Protein AF-A0A4Y2C2Y5-F1 (afdb_monomer_lite)

InterPro domains:
  IPR000358 Ribonucleotide reductase small subunit family [PTHR23409] (1-203)

Sequence (226 aa):
FHISGSGDEYLDLSQIQLYVQAKILKADGSPISKEIKTGDIASPETKIGPVNLFLHSLFSQVDVSLNDRLVSNSSNTYPYRSFIETLLNHGFDSKTSQLTSEMFYKDSDNGLEKRSKFFESSATVDMIGGLYSDLFHQERLLLNLVDLKIKLIRSKPEFCFQGEEGHKVVLEKISLFVRKVRVSPGVILGNVKALEKKLRSIQLTEYFAKYIPFPKEACQWYKTIF

Organism: Araneus ventricosus (NCBI:txid182803)

pLDDT: mean 84.45, std 15.16, range [32.75, 98.06]

Structure (mmCIF, N/CA/C/O backbone):
data_AF-A0A4Y2C2Y5-F1
#
_entry.id   AF-A0A4Y2C2Y5-F1
#
loop_
_atom_site.group_PDB
_atom_site.id
_atom_site.type_symbol
_atom_site.label_atom_id
_atom_site.label_alt_id
_atom_site.label_comp_id
_atom_site.label_asym_id
_atom_site.label_entity_id
_atom_site.label_seq_id
_atom_site.pdbx_PDB_ins_code
_atom_site.Cartn_x
_atom_site.Cartn_y
_atom_site.Cartn_z
_atom_site.occupancy
_atom_site.B_iso_or_equiv
_atom_site.auth_seq_id
_atom_site.auth_comp_id
_atom_site.auth_asym_id
_atom_site.auth_atom_id
_atom_site.pdbx_PDB_model_num
ATOM 1 N N . PHE A 1 1 ? -6.719 -9.871 1.964 1.00 95.19 1 PHE A N 1
ATOM 2 C CA . PHE A 1 1 ? -6.339 -10.010 3.382 1.00 95.19 1 PHE A CA 1
ATOM 3 C C . PHE A 1 1 ? -7.583 -10.070 4.254 1.00 95.19 1 PHE A C 1
ATOM 5 O O . PHE A 1 1 ? -8.523 -9.328 3.992 1.00 95.19 1 PHE A O 1
ATOM 12 N N . HIS A 1 2 ? -7.591 -10.955 5.251 1.00 94.38 2 HIS A N 1
ATOM 13 C CA . HIS A 1 2 ? -8.641 -11.064 6.265 1.00 94.38 2 HIS A CA 1
ATOM 14 C C . HIS A 1 2 ? -7.981 -10.997 7.642 1.00 94.38 2 HIS A C 1
ATOM 16 O O . HIS A 1 2 ? -7.096 -11.801 7.931 1.00 94.38 2 HIS A O 1
ATOM 22 N N . ILE A 1 3 ? -8.366 -10.013 8.447 1.00 93.62 3 ILE A N 1
ATOM 23 C CA . ILE A 1 3 ? -7.842 -9.779 9.786 1.00 93.62 3 ILE A CA 1
ATOM 24 C C . ILE A 1 3 ? -9.001 -9.991 10.747 1.00 93.62 3 ILE A C 1
ATOM 26 O O . ILE A 1 3 ? -9.901 -9.157 10.824 1.00 93.62 3 ILE A O 1
ATOM 30 N N . SER A 1 4 ? -8.958 -11.103 11.473 1.00 90.50 4 SER A N 1
ATOM 31 C CA . SER A 1 4 ? -9.966 -11.413 12.480 1.00 90.50 4 SER A CA 1
ATOM 32 C C . SER A 1 4 ? -9.867 -10.459 13.669 1.00 90.50 4 SER A C 1
ATOM 34 O O . SER A 1 4 ? -8.774 -10.225 14.204 1.00 90.50 4 SER A O 1
ATOM 36 N N . GLY A 1 5 ? -11.015 -9.944 14.097 1.00 84.19 5 GLY A N 1
ATOM 37 C CA . GLY A 1 5 ? -11.177 -9.170 15.313 1.00 84.19 5 GLY A CA 1
ATOM 38 C C . GLY A 1 5 ? -10.947 -10.061 16.529 1.00 84.19 5 GLY A C 1
ATOM 39 O O . GLY A 1 5 ? -11.756 -10.929 16.842 1.00 84.19 5 GLY A O 1
ATOM 40 N N . SER A 1 6 ? -9.833 -9.846 17.227 1.00 80.50 6 SER A N 1
ATOM 41 C CA . SER A 1 6 ? -9.580 -10.484 18.525 1.00 80.50 6 SER A CA 1
ATOM 42 C C . SER A 1 6 ? -10.456 -9.847 19.607 1.00 80.50 6 SER A C 1
ATOM 44 O O . SER A 1 6 ? -10.886 -8.706 19.448 1.00 80.50 6 SER A O 1
ATOM 46 N N . GLY A 1 7 ? -10.707 -10.561 20.709 1.00 75.81 7 GLY A N 1
ATOM 47 C CA . GLY A 1 7 ? -11.458 -10.048 21.860 1.00 75.81 7 GLY A CA 1
ATOM 48 C C . GLY A 1 7 ? -10.692 -9.010 22.688 1.00 75.81 7 GLY A C 1
ATOM 49 O O . GLY A 1 7 ? -11.306 -8.077 23.200 1.00 75.81 7 GLY A O 1
ATOM 50 N N . ASP A 1 8 ? -9.362 -9.116 22.750 1.00 83.12 8 ASP A N 1
ATOM 51 C CA . ASP A 1 8 ? -8.533 -8.338 23.691 1.00 83.12 8 ASP A CA 1
ATOM 52 C C . ASP A 1 8 ? -7.724 -7.212 23.025 1.00 83.12 8 ASP A C 1
ATOM 54 O O . ASP A 1 8 ? -7.060 -6.416 23.693 1.00 83.12 8 ASP A O 1
ATOM 58 N N . GLU A 1 9 ? -7.745 -7.149 21.694 1.00 89.62 9 GLU A N 1
ATOM 59 C CA . GLU A 1 9 ? -6.892 -6.261 20.905 1.00 89.62 9 GLU A CA 1
ATOM 60 C C . GLU A 1 9 ? -7.729 -5.406 19.963 1.00 89.62 9 GLU A C 1
ATOM 62 O O . GLU A 1 9 ? -8.641 -5.888 19.292 1.00 89.62 9 GLU A O 1
ATOM 67 N N . TYR A 1 10 ? -7.399 -4.121 19.912 1.00 91.31 10 TYR A N 1
ATOM 68 C CA . TYR A 1 10 ? -7.995 -3.165 18.990 1.00 91.31 10 TYR A CA 1
ATOM 69 C C . TYR A 1 10 ? -7.083 -3.004 17.775 1.00 91.31 10 TYR A C 1
ATOM 71 O O . TYR A 1 10 ? -5.875 -3.242 17.859 1.00 91.31 10 TYR A O 1
ATOM 79 N N . LEU A 1 11 ? -7.645 -2.587 16.643 1.00 91.94 11 LEU A N 1
ATOM 80 C CA . LEU A 1 11 ? -6.878 -2.378 15.415 1.00 91.94 11 LEU A CA 1
ATOM 81 C C . LEU A 1 11 ? -6.548 -0.903 15.225 1.00 91.94 11 LEU A C 1
ATOM 83 O O . LEU A 1 11 ? -7.448 -0.064 15.240 1.00 91.94 11 LEU A O 1
ATOM 87 N N . ASP A 1 12 ? -5.280 -0.588 14.987 1.00 91.56 12 ASP A N 1
ATOM 88 C CA . ASP A 1 12 ? -4.886 0.739 14.522 1.00 91.56 12 ASP A CA 1
ATOM 89 C C . ASP A 1 12 ? -4.887 0.757 12.989 1.00 91.56 12 ASP A C 1
ATOM 91 O O . ASP A 1 12 ? -4.003 0.198 12.336 1.00 91.56 12 ASP A O 1
ATOM 95 N N . LEU A 1 13 ? -5.928 1.371 12.427 1.00 89.88 13 LEU A N 1
ATOM 96 C CA . LEU A 1 13 ? -6.147 1.465 10.984 1.00 89.88 13 LEU A CA 1
ATOM 97 C C . LEU A 1 13 ? -5.204 2.468 10.308 1.00 89.88 13 LEU A C 1
ATOM 99 O O . LEU A 1 13 ? -4.882 2.287 9.136 1.00 89.88 13 LEU A O 1
ATOM 103 N N . SER A 1 14 ? -4.731 3.474 11.049 1.00 87.12 14 SER A N 1
ATOM 104 C CA . SER A 1 14 ? -3.875 4.551 10.532 1.00 87.12 14 SER A CA 1
ATOM 105 C C . SER A 1 14 ? -2.443 4.104 10.227 1.00 87.12 14 SER A C 1
ATOM 107 O O . SER A 1 14 ? -1.668 4.824 9.604 1.00 87.12 14 SER A O 1
ATOM 109 N N . GLN A 1 15 ? -2.074 2.908 10.689 1.00 87.81 15 GLN A N 1
ATOM 110 C CA . GLN A 1 15 ? -0.726 2.349 10.591 1.00 87.81 15 GLN A CA 1
ATOM 111 C C . GLN A 1 15 ? -0.708 1.028 9.816 1.00 87.81 15 GLN A C 1
ATOM 113 O O . GLN A 1 15 ? 0.225 0.235 9.950 1.00 87.81 15 GLN A O 1
ATOM 118 N N . ILE A 1 16 ? -1.747 0.770 9.019 1.00 93.00 16 ILE A N 1
ATOM 119 C CA . ILE A 1 16 ? -1.774 -0.368 8.103 1.00 93.00 16 ILE A CA 1
ATOM 120 C C . ILE A 1 16 ? -0.884 -0.052 6.902 1.00 93.00 16 ILE A C 1
ATOM 122 O O . ILE A 1 16 ? -1.114 0.923 6.189 1.00 93.00 16 ILE A O 1
ATOM 126 N N . GLN A 1 17 ? 0.107 -0.908 6.661 1.00 94.94 17 GLN A N 1
ATOM 127 C CA . GLN A 1 17 ? 1.032 -0.772 5.538 1.00 94.94 17 GLN A CA 1
ATOM 128 C C . GLN A 1 17 ? 0.961 -1.996 4.630 1.00 94.94 17 GLN A C 1
ATOM 130 O O . GLN A 1 17 ? 1.011 -3.141 5.085 1.00 94.94 17 GLN A O 1
ATOM 135 N N . LEU A 1 18 ? 0.855 -1.754 3.329 1.00 96.88 18 LEU A N 1
ATOM 136 C CA . LEU A 1 18 ? 0.971 -2.766 2.295 1.00 96.88 18 LEU A CA 1
ATOM 137 C C . LEU A 1 18 ? 2.427 -2.851 1.849 1.00 96.88 18 LEU A C 1
ATOM 139 O O . LEU A 1 18 ? 3.014 -1.850 1.455 1.00 96.88 18 LEU A O 1
ATOM 143 N N . TYR A 1 19 ? 2.976 -4.058 1.860 1.00 97.88 19 TYR A N 1
ATOM 144 C CA . TYR A 1 19 ? 4.288 -4.370 1.317 1.00 97.88 19 TYR A CA 1
ATOM 145 C C . TYR A 1 19 ? 4.153 -5.257 0.085 1.00 97.88 19 TYR A C 1
ATOM 147 O O . TYR A 1 19 ? 3.412 -6.246 0.097 1.00 97.88 19 TYR A O 1
ATOM 155 N N . VAL A 1 20 ? 4.883 -4.912 -0.972 1.00 98.06 20 VAL A N 1
ATOM 156 C CA . VAL A 1 20 ? 4.859 -5.610 -2.256 1.00 98.06 20 VAL A CA 1
ATOM 157 C C . VAL A 1 20 ? 6.276 -5.778 -2.786 1.00 98.06 20 VAL A C 1
ATOM 159 O O . VAL A 1 20 ? 7.014 -4.806 -2.907 1.00 98.06 20 VAL A O 1
ATOM 162 N N . GLN A 1 21 ? 6.615 -7.004 -3.174 1.00 97.62 21 GLN A N 1
ATOM 163 C CA . GLN A 1 21 ? 7.752 -7.304 -4.039 1.00 97.62 21 GLN A CA 1
ATOM 164 C C . GLN A 1 21 ? 7.262 -7.506 -5.462 1.00 97.62 21 GLN A C 1
ATOM 166 O O . GLN A 1 21 ? 6.417 -8.372 -5.715 1.00 97.62 21 GLN A O 1
ATOM 171 N N . ALA A 1 22 ? 7.802 -6.722 -6.389 1.00 95.75 22 ALA A N 1
ATOM 172 C CA . ALA A 1 22 ? 7.438 -6.796 -7.795 1.00 95.75 22 ALA A CA 1
ATOM 173 C C . ALA A 1 22 ? 8.667 -6.882 -8.700 1.00 95.75 22 ALA A C 1
ATOM 175 O O . ALA A 1 22 ? 9.724 -6.333 -8.396 1.00 95.75 22 ALA A O 1
ATOM 176 N N . LYS A 1 23 ? 8.484 -7.530 -9.849 1.00 93.94 23 LYS A N 1
ATOM 177 C CA . LYS A 1 23 ? 9.390 -7.514 -10.998 1.00 93.94 23 LYS A CA 1
ATOM 178 C C . LYS A 1 23 ? 8.645 -7.046 -12.233 1.00 93.94 23 LYS A C 1
ATOM 180 O O . LYS A 1 23 ? 7.446 -7.295 -12.374 1.00 93.94 23 LYS A O 1
ATOM 185 N N . ILE A 1 24 ? 9.373 -6.439 -13.160 1.00 91.75 24 ILE A N 1
ATOM 186 C CA . ILE A 1 24 ? 8.868 -6.144 -14.499 1.00 91.75 24 ILE A CA 1
ATOM 187 C C . ILE A 1 24 ? 9.550 -7.097 -15.476 1.00 91.75 24 ILE A C 1
ATOM 189 O O . ILE A 1 24 ? 10.774 -7.209 -15.484 1.00 91.75 24 ILE A O 1
ATOM 193 N N . LEU A 1 25 ? 8.753 -7.792 -16.282 1.00 90.94 25 LEU A N 1
ATOM 194 C CA . LEU A 1 25 ? 9.208 -8.664 -17.363 1.00 90.94 25 LEU A CA 1
ATOM 195 C C . LEU A 1 25 ? 8.609 -8.187 -18.685 1.00 90.94 25 LEU A C 1
ATOM 197 O O . LEU A 1 25 ? 7.583 -7.500 -18.700 1.00 90.94 25 LEU A O 1
ATOM 201 N N . LYS A 1 26 ? 9.198 -8.616 -19.797 1.00 88.31 26 LYS A N 1
ATOM 202 C CA . LYS A 1 26 ? 8.543 -8.526 -21.104 1.00 88.31 26 LYS A CA 1
ATOM 203 C C . LYS A 1 26 ? 7.317 -9.451 -21.150 1.00 88.31 26 LYS A C 1
ATOM 205 O O . LYS A 1 26 ? 7.141 -10.334 -20.301 1.00 88.31 26 LYS A O 1
ATOM 210 N N . ALA A 1 27 ? 6.428 -9.246 -22.118 1.00 86.56 27 ALA A N 1
ATOM 211 C CA . ALA A 1 27 ? 5.190 -10.014 -22.264 1.00 86.56 27 ALA A CA 1
ATOM 212 C C . ALA A 1 27 ? 5.461 -11.521 -22.406 1.00 86.56 27 ALA A C 1
ATOM 214 O O . ALA A 1 27 ? 4.784 -12.333 -21.765 1.00 86.56 27 ALA A O 1
ATOM 215 N N . ASP A 1 28 ? 6.516 -11.879 -23.141 1.00 85.19 28 ASP A N 1
ATOM 216 C CA . ASP A 1 28 ? 7.028 -13.246 -23.314 1.00 85.19 28 ASP A CA 1
ATOM 217 C C . ASP A 1 28 ? 7.588 -13.868 -22.015 1.00 85.19 28 ASP A C 1
ATOM 219 O O . ASP A 1 28 ? 7.739 -15.082 -21.918 1.00 85.19 28 ASP A O 1
ATOM 223 N N . GLY A 1 29 ? 7.810 -13.063 -20.971 1.00 83.75 29 GLY A N 1
ATOM 224 C CA . GLY A 1 29 ? 8.400 -13.483 -19.702 1.00 83.75 29 GLY A CA 1
ATOM 225 C C . GLY A 1 29 ? 9.921 -13.379 -19.652 1.00 83.75 29 GLY A C 1
ATOM 226 O O . GLY A 1 29 ? 10.495 -13.715 -18.616 1.00 83.75 29 GLY A O 1
ATOM 227 N N . SER A 1 30 ? 10.577 -12.894 -20.709 1.00 85.75 30 SER A N 1
ATOM 228 C CA . SER A 1 30 ? 12.009 -12.635 -20.669 1.00 85.75 30 SER A CA 1
ATOM 229 C C . SER A 1 30 ? 12.321 -11.436 -19.760 1.00 85.75 30 SER A C 1
ATOM 231 O O . SER A 1 30 ? 11.485 -10.536 -19.587 1.00 85.75 30 SER A O 1
ATOM 233 N N . PRO A 1 31 ? 13.542 -11.365 -19.205 1.00 85.06 31 PRO A N 1
ATOM 234 C CA . PRO A 1 31 ? 13.998 -10.178 -18.500 1.00 85.06 31 PRO A CA 1
ATOM 235 C C . PRO A 1 31 ? 14.039 -8.951 -19.418 1.00 85.06 31 PRO A C 1
ATOM 237 O O . PRO A 1 31 ? 14.232 -9.065 -20.634 1.00 85.06 31 PRO A O 1
ATOM 240 N N . ILE A 1 32 ? 13.912 -7.770 -18.821 1.00 80.62 32 ILE A N 1
ATOM 241 C CA . ILE A 1 32 ? 14.249 -6.503 -19.463 1.00 80.62 32 ILE A CA 1
ATOM 242 C C . ILE A 1 32 ? 15.774 -6.452 -19.556 1.00 80.62 32 ILE A C 1
ATOM 244 O O . ILE A 1 32 ? 16.475 -6.525 -18.546 1.00 80.62 32 ILE A O 1
ATOM 248 N N . SER A 1 33 ? 16.305 -6.372 -20.773 1.00 66.69 33 SER A N 1
ATOM 249 C CA . SER A 1 33 ? 17.733 -6.165 -21.000 1.00 66.69 33 SER A CA 1
ATOM 250 C C . SER A 1 33 ? 18.144 -4.804 -20.442 1.00 66.69 33 SER A C 1
ATOM 252 O O . SER A 1 33 ? 17.427 -3.825 -20.623 1.00 66.69 33 SER A O 1
ATOM 254 N N . LYS A 1 34 ? 19.311 -4.723 -19.789 1.00 60.94 34 LYS A N 1
ATOM 255 C CA . LYS A 1 34 ? 19.992 -3.431 -19.648 1.00 60.94 34 LYS A CA 1
ATOM 256 C C . LYS A 1 34 ? 20.212 -2.922 -21.060 1.00 60.94 34 LYS A C 1
ATOM 258 O O . LYS A 1 34 ? 20.812 -3.640 -21.857 1.00 60.94 34 LYS A O 1
ATOM 263 N N . GLU A 1 35 ? 19.724 -1.735 -21.368 1.00 49.94 35 GLU A N 1
ATOM 264 C CA . GLU A 1 35 ? 20.205 -0.992 -22.524 1.00 49.94 35 GLU A CA 1
ATOM 265 C C . GLU A 1 35 ? 21.712 -0.793 -22.312 1.00 49.94 35 GLU A C 1
ATOM 267 O O . GLU A 1 35 ? 22.168 0.037 -21.521 1.00 49.94 35 GLU A O 1
ATOM 272 N N . ILE A 1 36 ? 22.506 -1.680 -22.915 1.00 36.66 36 ILE A N 1
ATOM 273 C CA . ILE A 1 36 ? 23.954 -1.554 -22.970 1.00 36.66 36 ILE A CA 1
ATOM 274 C C . ILE A 1 36 ? 24.201 -0.341 -23.859 1.00 36.66 36 ILE A C 1
ATOM 276 O O . ILE A 1 36 ? 24.106 -0.427 -25.079 1.00 36.66 36 ILE A O 1
ATOM 280 N N . LYS A 1 37 ? 24.555 0.796 -23.254 1.00 41.00 37 LYS A N 1
ATOM 281 C CA . LYS A 1 37 ? 25.223 1.864 -23.994 1.00 41.00 37 LYS A CA 1
ATOM 282 C C . LYS A 1 37 ? 26.555 1.329 -24.507 1.00 41.00 37 LYS A C 1
ATOM 284 O O . LYS A 1 37 ? 27.535 1.285 -23.764 1.00 41.00 37 LYS A O 1
ATOM 289 N N . THR A 1 38 ? 26.609 0.945 -25.776 1.00 33.06 38 THR A N 1
ATOM 290 C CA . THR A 1 38 ? 27.839 1.022 -26.571 1.00 33.06 38 THR A CA 1
ATOM 291 C C . THR A 1 38 ? 27.485 1.082 -28.056 1.00 33.06 38 THR A C 1
ATOM 293 O O . THR A 1 38 ? 27.112 0.075 -28.647 1.00 33.06 38 THR A O 1
ATOM 296 N N . GLY A 1 39 ? 27.609 2.269 -28.657 1.00 32.75 39 GLY A N 1
ATOM 297 C CA . GLY A 1 39 ? 27.516 2.467 -30.106 1.00 32.75 39 GLY A CA 1
ATOM 298 C C . GLY A 1 39 ? 26.821 3.771 -30.494 1.00 32.75 39 GLY A C 1
ATOM 299 O O . GLY A 1 39 ? 25.650 3.962 -30.189 1.00 32.75 39 GLY A O 1
ATOM 300 N N . ASP A 1 40 ? 27.549 4.649 -31.185 1.00 42.31 40 ASP A N 1
ATOM 301 C CA . ASP A 1 40 ? 27.187 6.015 -31.603 1.00 42.31 40 ASP A CA 1
ATOM 302 C C . ASP A 1 40 ? 26.067 6.126 -32.663 1.00 42.31 40 ASP A C 1
ATOM 304 O O . ASP A 1 40 ? 26.102 6.990 -33.537 1.00 42.31 40 ASP A O 1
ATOM 308 N N . ILE A 1 41 ? 25.039 5.280 -32.608 1.00 41.06 41 ILE A N 1
ATOM 309 C CA . ILE A 1 41 ? 23.855 5.410 -33.463 1.00 41.06 41 ILE A CA 1
ATOM 310 C C . ILE A 1 41 ? 22.634 5.167 -32.585 1.00 41.06 41 ILE A C 1
ATOM 312 O O . ILE A 1 41 ? 22.166 4.045 -32.427 1.00 41.06 41 ILE A O 1
ATOM 316 N N . ALA A 1 42 ? 22.163 6.249 -31.967 1.00 43.34 42 ALA A N 1
ATOM 317 C CA . ALA A 1 42 ? 20.976 6.270 -31.132 1.00 43.34 42 ALA A CA 1
ATOM 318 C C . ALA A 1 42 ? 19.742 5.822 -31.933 1.00 43.34 42 ALA A C 1
ATOM 320 O O . ALA A 1 42 ? 19.086 6.627 -32.597 1.00 43.34 42 ALA A O 1
ATOM 321 N N . SER A 1 43 ? 19.389 4.540 -31.836 1.00 38.06 43 SER A N 1
ATOM 322 C CA . SER A 1 43 ? 17.980 4.167 -31.855 1.00 38.06 43 SER A CA 1
ATOM 323 C C . SER A 1 43 ? 17.311 4.882 -30.678 1.00 38.06 43 SER A C 1
ATOM 325 O O . SER A 1 43 ? 17.883 4.886 -29.584 1.00 38.06 43 SER A O 1
ATOM 327 N N . PRO A 1 44 ? 16.144 5.523 -30.856 1.00 39.69 44 PRO A N 1
ATOM 328 C CA . PRO A 1 44 ? 15.386 6.050 -29.735 1.00 39.69 44 PRO A CA 1
ATOM 329 C C . PRO A 1 44 ? 14.855 4.845 -28.961 1.00 39.69 44 PRO A C 1
ATOM 331 O O . PRO A 1 44 ? 13.764 4.360 -29.240 1.00 39.69 44 PRO A O 1
ATOM 334 N N . GLU A 1 45 ? 15.661 4.290 -28.061 1.00 48.97 45 GLU A N 1
ATOM 335 C CA . GLU A 1 45 ? 15.198 3.209 -27.208 1.00 48.97 45 GLU A CA 1
ATOM 336 C C . GLU A 1 45 ? 14.055 3.764 -26.354 1.00 48.97 45 GLU A C 1
ATOM 338 O O . GLU A 1 45 ? 14.171 4.802 -25.685 1.00 48.97 45 GLU A O 1
ATOM 343 N N . THR A 1 46 ? 12.887 3.143 -26.498 1.00 51.81 46 THR A N 1
ATOM 344 C CA . THR A 1 46 ? 11.660 3.594 -25.863 1.00 51.81 46 THR A CA 1
ATOM 345 C C . THR A 1 46 ? 11.798 3.365 -24.365 1.00 51.81 46 THR A C 1
ATOM 347 O O . THR A 1 46 ? 11.529 2.278 -23.864 1.00 51.81 46 THR A O 1
ATOM 350 N N . LYS A 1 47 ? 12.235 4.398 -23.638 1.00 69.69 47 LYS A N 1
ATOM 351 C CA . LYS A 1 47 ? 12.425 4.369 -22.185 1.00 69.69 47 LYS A CA 1
ATOM 352 C C . LYS A 1 47 ? 11.141 3.931 -21.488 1.00 69.69 47 LYS A C 1
ATOM 354 O O . LYS A 1 47 ? 10.243 4.743 -21.256 1.00 69.69 47 LYS A O 1
ATOM 359 N N . ILE A 1 48 ? 11.067 2.651 -21.147 1.00 80.25 48 ILE A N 1
ATOM 360 C CA . ILE A 1 48 ? 9.961 2.102 -20.383 1.00 80.25 48 ILE A CA 1
ATOM 361 C C . ILE A 1 48 ? 10.245 2.219 -18.891 1.00 80.25 48 ILE A C 1
ATOM 363 O O . ILE A 1 48 ? 11.356 1.993 -18.405 1.00 80.25 48 ILE A O 1
ATOM 367 N N . GLY A 1 49 ? 9.219 2.582 -18.136 1.00 87.56 49 GLY A N 1
ATOM 368 C CA . GLY A 1 49 ? 9.281 2.570 -16.689 1.00 87.56 49 GLY A CA 1
ATOM 369 C C . GLY A 1 49 ? 7.918 2.396 -16.056 1.00 87.56 49 GLY A C 1
ATOM 370 O O . GLY A 1 49 ? 6.889 2.542 -16.718 1.00 87.56 49 GLY A O 1
ATOM 371 N N . PRO A 1 50 ? 7.891 2.090 -14.756 1.00 92.94 50 PRO A N 1
ATOM 372 C CA . PRO A 1 50 ? 6.651 2.119 -14.011 1.00 92.94 50 PRO A CA 1
ATOM 373 C C . PRO A 1 50 ? 6.105 3.552 -13.949 1.00 92.94 50 PRO A C 1
ATOM 375 O O . PRO A 1 50 ? 6.858 4.535 -13.842 1.00 92.94 50 PRO A O 1
ATOM 378 N N . VAL A 1 51 ? 4.777 3.664 -13.965 1.00 94.19 51 VAL A N 1
ATOM 379 C CA . VAL A 1 51 ? 4.105 4.934 -13.675 1.00 94.19 51 VAL A CA 1
ATOM 380 C C . VAL A 1 51 ? 4.480 5.441 -12.284 1.00 94.19 51 VAL A C 1
ATOM 382 O O . VAL A 1 51 ? 4.955 4.700 -11.418 1.00 94.19 51 VAL A O 1
ATOM 385 N N . ASN A 1 52 ? 4.294 6.738 -12.075 1.00 94.88 52 ASN A N 1
ATOM 386 C CA . ASN A 1 52 ? 4.546 7.355 -10.783 1.00 94.88 52 ASN A CA 1
ATOM 387 C C . ASN A 1 52 ? 3.647 6.747 -9.694 1.00 94.88 52 ASN A C 1
ATOM 389 O O . ASN A 1 52 ? 2.536 6.300 -9.984 1.00 94.88 52 ASN A O 1
ATOM 393 N N . LEU A 1 53 ? 4.130 6.733 -8.448 1.00 95.94 53 LEU A N 1
ATOM 394 C CA . LEU A 1 53 ? 3.439 6.098 -7.322 1.00 95.94 53 LEU A CA 1
ATOM 395 C C . LEU A 1 53 ? 3.072 4.632 -7.642 1.00 95.94 53 LEU A C 1
ATOM 397 O O . LEU A 1 53 ? 1.915 4.202 -7.572 1.00 95.94 53 LEU A O 1
ATOM 401 N N . PHE A 1 54 ? 4.077 3.876 -8.093 1.00 96.62 54 PHE A N 1
ATOM 402 C CA . PHE A 1 54 ? 3.891 2.561 -8.705 1.00 96.62 54 PHE A CA 1
ATOM 403 C C . PHE A 1 54 ? 3.173 1.573 -7.786 1.00 96.62 54 PHE A C 1
ATOM 405 O O . PHE A 1 54 ? 2.286 0.870 -8.264 1.00 96.62 54 PHE A O 1
ATOM 412 N N . LEU A 1 55 ? 3.484 1.563 -6.480 1.00 97.12 55 LEU A N 1
ATOM 413 C CA . LEU A 1 55 ? 2.861 0.666 -5.497 1.00 97.12 55 LEU A CA 1
ATOM 414 C C . LEU A 1 55 ? 1.327 0.712 -5.566 1.00 97.12 55 LEU A C 1
ATOM 416 O O . LEU A 1 55 ? 0.664 -0.326 -5.559 1.00 97.12 55 LEU A O 1
ATOM 420 N N . HIS A 1 56 ? 0.771 1.918 -5.673 1.00 96.25 56 HIS A N 1
ATOM 421 C CA . HIS A 1 56 ? -0.669 2.142 -5.745 1.00 96.25 56 HIS A CA 1
ATOM 422 C C . HIS A 1 56 ? -1.241 1.829 -7.121 1.00 96.25 56 HIS A C 1
ATOM 424 O O . HIS A 1 56 ? -2.325 1.256 -7.233 1.00 96.25 56 HIS A O 1
ATOM 430 N N . SER A 1 57 ? -0.478 2.131 -8.166 1.00 96.06 57 SER A N 1
ATOM 431 C CA . SER A 1 57 ? -0.858 1.865 -9.551 1.00 96.06 57 SER A CA 1
ATOM 432 C C . SER A 1 57 ? -0.979 0.375 -9.880 1.00 96.06 57 SER A C 1
ATOM 434 O O . SER A 1 57 ? -1.648 0.023 -10.851 1.00 96.06 57 SER A O 1
ATOM 436 N N . LEU A 1 58 ? -0.428 -0.519 -9.049 1.00 96.69 58 LEU A N 1
ATOM 437 C CA . LEU A 1 58 ? -0.597 -1.972 -9.171 1.00 96.69 58 LEU A CA 1
ATOM 438 C C . LEU A 1 58 ? -2.043 -2.455 -8.991 1.00 96.69 58 LEU A C 1
ATOM 440 O O . LEU A 1 58 ? -2.348 -3.585 -9.401 1.00 96.69 58 LEU A O 1
ATOM 444 N N . PHE A 1 59 ? -2.917 -1.650 -8.381 1.00 96.44 59 PHE A N 1
ATOM 445 C CA . PHE A 1 59 ? -4.282 -2.042 -8.037 1.00 96.44 59 PHE A CA 1
ATOM 446 C C . PHE A 1 59 ? -5.301 -1.027 -8.552 1.00 96.44 59 PHE A C 1
ATOM 448 O O . PHE A 1 59 ? -5.213 0.150 -8.232 1.00 96.44 59 PHE A O 1
ATOM 455 N N . SER A 1 60 ? -6.302 -1.465 -9.317 1.00 95.38 60 SER A N 1
ATOM 456 C CA . SER A 1 60 ? -7.332 -0.568 -9.854 1.00 95.38 60 SER A CA 1
ATOM 457 C C . SER A 1 60 ? -8.371 -0.196 -8.803 1.00 95.38 60 SER A C 1
ATOM 459 O O . SER A 1 60 ? -9.008 0.851 -8.906 1.00 95.38 60 SER A O 1
ATOM 461 N N . GLN A 1 61 ? -8.547 -1.063 -7.805 1.00 94.75 61 GLN A N 1
ATOM 462 C CA . GLN A 1 61 ? -9.563 -0.942 -6.769 1.00 94.75 61 GLN A CA 1
ATOM 463 C C . GLN A 1 61 ? -9.079 -1.595 -5.469 1.00 94.75 61 GLN A C 1
ATOM 465 O O . GLN A 1 61 ? -8.459 -2.665 -5.481 1.00 94.75 61 GLN A O 1
ATOM 470 N N . VAL A 1 62 ? -9.396 -0.946 -4.348 1.00 94.62 62 VAL A N 1
ATOM 471 C CA . VAL A 1 62 ? -9.138 -1.431 -2.990 1.00 94.62 62 VAL A CA 1
ATOM 472 C C . VAL A 1 62 ? -10.451 -1.419 -2.224 1.00 94.62 62 VAL A C 1
ATOM 474 O O . VAL A 1 62 ? -10.939 -0.363 -1.829 1.00 94.62 62 VAL A O 1
ATOM 477 N N . ASP A 1 63 ? -11.013 -2.606 -2.016 1.00 94.62 63 ASP A N 1
ATOM 478 C CA . ASP A 1 63 ? -12.238 -2.775 -1.246 1.00 94.62 63 ASP A CA 1
ATOM 479 C C . ASP A 1 63 ? -11.906 -3.080 0.211 1.00 94.62 63 ASP A C 1
ATOM 481 O O . ASP A 1 63 ? -11.168 -4.023 0.514 1.00 94.62 63 ASP A O 1
ATOM 485 N N . VAL A 1 64 ? -12.495 -2.313 1.117 1.00 94.06 64 VAL A N 1
ATOM 486 C CA . VAL A 1 64 ? -12.379 -2.472 2.562 1.00 94.06 64 VAL A CA 1
ATOM 487 C C . VAL A 1 64 ? -13.758 -2.792 3.119 1.00 94.06 64 VAL A C 1
ATOM 489 O O . VAL A 1 64 ? -14.722 -2.068 2.875 1.00 94.06 64 VAL A O 1
ATOM 492 N N . SER A 1 65 ? -13.871 -3.900 3.846 1.00 94.44 65 SER A N 1
ATOM 493 C CA . SER A 1 65 ? -15.108 -4.337 4.499 1.00 94.44 65 SER A CA 1
ATOM 494 C C . SER A 1 65 ? -14.888 -4.554 5.993 1.00 94.44 65 SER A C 1
ATOM 496 O O . SER A 1 65 ? -13.832 -5.041 6.397 1.00 94.44 65 SER A O 1
ATOM 498 N N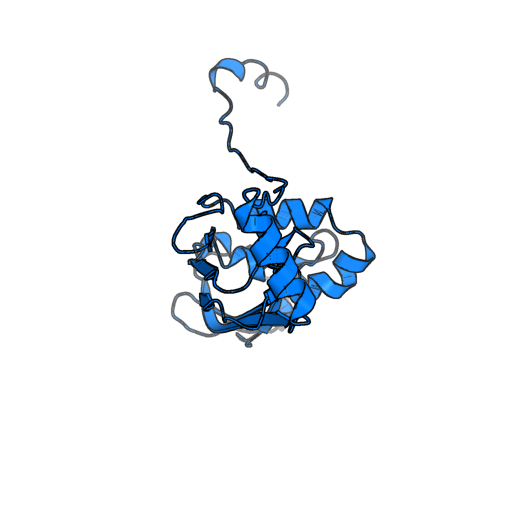 . LEU A 1 66 ? -15.900 -4.211 6.789 1.00 92.88 66 LEU A N 1
ATOM 499 C CA . LEU A 1 66 ? -15.968 -4.450 8.230 1.00 92.88 66 LEU A CA 1
ATOM 500 C C . LEU A 1 66 ? -17.117 -5.420 8.513 1.00 92.88 66 LEU A C 1
ATOM 502 O O . LEU A 1 66 ? -18.250 -5.111 8.146 1.00 92.88 66 LEU A O 1
ATOM 506 N N . ASN A 1 67 ? -16.851 -6.570 9.141 1.00 91.00 67 ASN A N 1
ATOM 507 C CA . ASN A 1 67 ? -17.853 -7.629 9.375 1.00 91.00 67 ASN A CA 1
ATOM 508 C C . ASN A 1 67 ? -18.675 -7.946 8.106 1.00 91.00 67 ASN A C 1
ATOM 510 O O . ASN A 1 67 ? -19.902 -7.870 8.109 1.00 91.00 67 ASN A O 1
ATOM 514 N N . ASP A 1 68 ? -17.977 -8.183 6.990 1.00 89.75 68 ASP A N 1
ATOM 515 C CA . ASP A 1 68 ? -18.531 -8.428 5.645 1.00 89.75 68 ASP A CA 1
ATOM 516 C C . ASP A 1 68 ? -19.376 -7.300 5.022 1.00 89.75 68 ASP A C 1
ATOM 518 O O . ASP A 1 68 ? -19.820 -7.415 3.878 1.00 89.75 68 ASP A O 1
ATOM 522 N N . ARG A 1 69 ? -19.529 -6.158 5.696 1.00 92.19 69 ARG A N 1
ATOM 523 C CA . ARG A 1 69 ? -20.121 -4.958 5.105 1.00 92.19 69 ARG A CA 1
ATOM 524 C C . ARG A 1 69 ? -19.045 -4.126 4.421 1.00 92.19 69 ARG A C 1
ATOM 526 O O . ARG A 1 69 ? -18.135 -3.623 5.079 1.00 92.19 69 ARG A O 1
ATOM 533 N N . LEU A 1 70 ? -19.172 -3.941 3.110 1.00 91.56 70 LEU A N 1
ATOM 534 C CA . LEU A 1 70 ? -18.329 -3.022 2.347 1.00 91.56 70 LEU A CA 1
ATOM 535 C C . LEU A 1 70 ? -18.495 -1.591 2.886 1.00 91.56 70 LEU A C 1
ATOM 537 O O . LEU A 1 70 ? -19.618 -1.094 2.991 1.00 91.56 70 LEU A O 1
ATOM 541 N N . VAL A 1 71 ? -17.377 -0.954 3.237 1.00 89.62 71 VAL A N 1
ATOM 542 C CA . VAL A 1 71 ? -17.335 0.432 3.734 1.00 89.62 71 VAL A CA 1
ATOM 543 C C . VAL A 1 71 ? -16.597 1.378 2.792 1.00 89.62 71 VAL A C 1
ATOM 545 O O . VAL A 1 71 ? -16.841 2.576 2.832 1.00 89.62 71 VAL A O 1
ATOM 548 N N . SER A 1 72 ? -15.713 0.864 1.938 1.00 87.62 72 SER A N 1
ATOM 549 C CA . SER A 1 72 ? -15.063 1.658 0.893 1.00 87.62 72 SER A CA 1
ATOM 550 C C . SER A 1 72 ? -15.957 1.834 -0.331 1.00 87.62 72 SER A C 1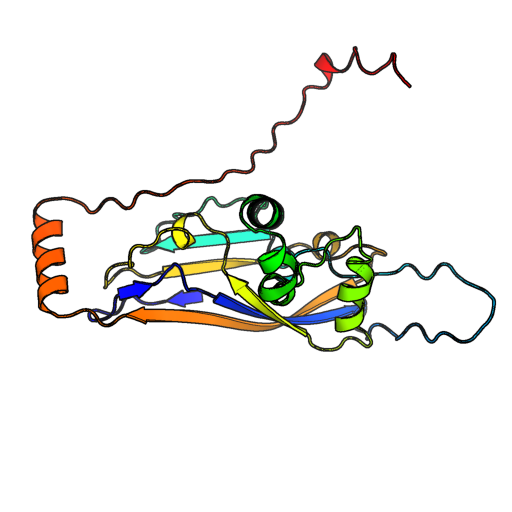
ATOM 552 O O . SER A 1 72 ? -16.799 0.987 -0.633 1.00 87.62 72 SER A O 1
ATOM 554 N N . ASN A 1 73 ? -15.675 2.863 -1.125 1.00 82.75 73 ASN A N 1
ATOM 555 C CA . ASN A 1 73 ? -16.243 2.976 -2.459 1.00 82.75 73 ASN A CA 1
ATOM 556 C C . ASN A 1 73 ? -15.550 2.009 -3.439 1.00 82.75 73 ASN A C 1
ATOM 558 O O . ASN A 1 73 ? -14.357 2.144 -3.712 1.00 82.75 73 ASN A O 1
ATOM 562 N N . SER A 1 74 ? -16.299 1.055 -3.988 1.00 83.19 74 SER A N 1
ATOM 563 C CA . SER A 1 74 ? -15.809 0.125 -5.009 1.00 83.19 74 SER A CA 1
ATOM 564 C C . SER A 1 74 ? -15.775 0.795 -6.383 1.00 83.19 74 SER A C 1
ATOM 566 O O . SER A 1 74 ? -16.713 0.673 -7.172 1.00 83.19 74 SER A O 1
ATOM 568 N N . SER A 1 75 ? -14.689 1.512 -6.677 1.00 85.56 75 SER A N 1
ATOM 569 C CA . SER A 1 75 ? -14.437 2.095 -7.997 1.00 85.56 75 SER A CA 1
ATOM 570 C C . SER A 1 75 ? -13.064 1.705 -8.542 1.00 85.56 75 SER A C 1
ATOM 572 O O . SER A 1 75 ? -12.085 1.593 -7.806 1.00 85.56 75 SER A O 1
ATOM 574 N N . ASN A 1 76 ? -12.965 1.592 -9.869 1.00 88.62 76 ASN A N 1
ATOM 575 C CA . ASN A 1 76 ? -11.709 1.322 -10.585 1.00 88.62 76 ASN A CA 1
ATOM 576 C C . ASN A 1 76 ? -10.796 2.560 -10.701 1.00 88.62 76 ASN A C 1
ATOM 578 O O . ASN A 1 76 ? -10.001 2.673 -11.631 1.00 88.62 76 ASN A O 1
ATOM 582 N N . THR A 1 77 ? -10.954 3.531 -9.800 1.00 91.69 77 THR A N 1
ATOM 583 C CA . THR A 1 77 ? -10.246 4.817 -9.824 1.00 91.69 77 THR A CA 1
ATOM 584 C C . THR A 1 77 ? -9.255 4.959 -8.673 1.00 91.69 77 THR A C 1
ATOM 586 O O . THR A 1 77 ? -8.802 6.072 -8.405 1.00 91.69 77 THR A O 1
ATOM 589 N N . TYR A 1 78 ? -8.923 3.860 -7.984 1.00 94.25 78 TYR A N 1
ATOM 590 C CA . TYR A 1 78 ? -8.017 3.885 -6.835 1.00 94.25 78 TYR A CA 1
ATOM 591 C C . TYR A 1 78 ? -6.660 4.530 -7.156 1.00 94.25 78 TYR A C 1
ATOM 593 O O . TYR A 1 78 ? -6.291 5.435 -6.412 1.00 94.25 78 TYR A O 1
ATOM 601 N N . PRO A 1 79 ? -5.966 4.203 -8.269 1.00 94.19 79 PRO A N 1
ATOM 602 C CA . PRO A 1 79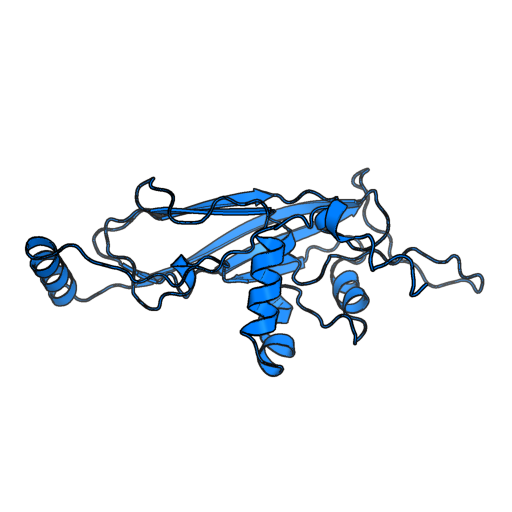 ? -4.674 4.821 -8.565 1.00 94.19 79 PRO A CA 1
ATOM 603 C C . PRO A 1 79 ? -4.731 6.342 -8.720 1.00 94.19 79 PRO A C 1
ATOM 605 O O . PRO A 1 79 ? -3.835 7.056 -8.277 1.00 94.19 79 PRO A O 1
ATOM 608 N N . TYR A 1 80 ? -5.802 6.855 -9.334 1.00 93.38 80 TYR A N 1
ATOM 609 C CA . TYR A 1 80 ? -6.001 8.295 -9.493 1.00 93.38 80 TYR A CA 1
ATOM 610 C C . TYR A 1 80 ? -6.265 8.962 -8.150 1.00 93.38 80 TYR A C 1
ATOM 612 O O . TYR A 1 80 ? -5.697 10.012 -7.859 1.00 93.38 80 TYR A O 1
ATOM 620 N N . ARG A 1 81 ? -7.112 8.334 -7.328 1.00 92.00 81 ARG A N 1
ATOM 621 C CA . ARG A 1 81 ? -7.422 8.802 -5.981 1.00 92.00 81 ARG A CA 1
ATOM 622 C C . ARG A 1 81 ? -6.153 8.877 -5.133 1.00 92.00 81 ARG A C 1
ATOM 624 O O . ARG A 1 81 ? -5.857 9.949 -4.619 1.00 92.00 81 ARG A O 1
ATOM 631 N N . SER A 1 82 ? -5.387 7.786 -5.051 1.00 93.81 82 SER A N 1
ATOM 632 C CA . SER A 1 82 ? -4.132 7.756 -4.298 1.00 93.81 82 SER A CA 1
ATOM 633 C C . SER A 1 82 ? -3.167 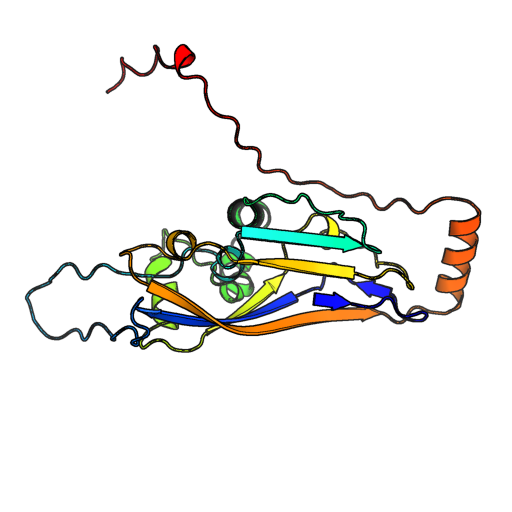8.816 -4.806 1.00 93.81 82 SER A C 1
ATOM 635 O O . SER A 1 82 ? -2.662 9.593 -4.015 1.00 93.81 82 SER A O 1
ATOM 637 N N . PHE A 1 83 ? -2.980 8.932 -6.124 1.00 94.25 83 PHE A N 1
ATOM 638 C CA . PHE A 1 83 ? -2.041 9.899 -6.685 1.00 94.25 83 PHE A CA 1
ATOM 639 C C . PHE A 1 83 ? -2.419 11.352 -6.364 1.00 94.25 83 PHE A C 1
ATOM 641 O O . PHE A 1 83 ? -1.562 12.141 -5.968 1.00 94.25 83 PHE A O 1
ATOM 648 N N . ILE A 1 84 ? -3.700 11.710 -6.488 1.00 93.44 84 ILE A N 1
ATOM 649 C CA . ILE A 1 84 ? -4.189 13.054 -6.153 1.00 93.44 84 ILE A CA 1
ATOM 650 C C . ILE A 1 84 ? -4.056 13.320 -4.649 1.00 93.44 84 ILE A C 1
ATOM 652 O O . ILE A 1 84 ? -3.561 14.380 -4.267 1.00 93.44 84 ILE A O 1
ATOM 656 N N . GLU A 1 85 ? -4.438 12.368 -3.794 1.00 91.25 85 GLU A N 1
ATOM 657 C CA . GLU A 1 85 ? -4.283 12.494 -2.339 1.00 91.25 85 GLU A CA 1
ATOM 658 C C . GLU A 1 85 ? -2.805 12.649 -1.947 1.00 91.25 85 GLU A C 1
ATOM 660 O O . GLU A 1 85 ? -2.472 13.551 -1.178 1.00 91.25 85 GLU A O 1
ATOM 665 N N . THR A 1 86 ? -1.892 11.872 -2.540 1.00 93.38 86 THR A N 1
ATOM 666 C CA . THR A 1 86 ? -0.443 12.026 -2.348 1.00 93.38 86 THR A CA 1
ATOM 667 C C . THR A 1 86 ? 0.029 13.429 -2.746 1.00 93.38 86 THR A C 1
ATOM 669 O O . THR A 1 86 ? 0.821 14.060 -2.042 1.00 93.38 86 THR A O 1
ATOM 672 N N . LEU A 1 87 ? -0.450 13.957 -3.877 1.00 92.62 87 LEU A N 1
ATOM 673 C CA . LEU A 1 87 ? -0.053 15.280 -4.353 1.00 92.62 87 LEU A CA 1
ATOM 674 C C . LEU A 1 87 ? -0.566 16.415 -3.463 1.00 92.62 87 LEU A C 1
ATOM 676 O O . LEU A 1 87 ? 0.179 17.377 -3.263 1.00 92.62 87 LEU A O 1
ATOM 680 N N . LEU A 1 88 ? -1.787 16.312 -2.941 1.00 91.94 88 LEU A N 1
ATOM 681 C CA . LEU A 1 88 ? -2.423 17.373 -2.156 1.00 91.94 88 LEU A CA 1
ATOM 682 C C . LEU A 1 88 ? -2.035 17.338 -0.673 1.00 91.94 88 LEU A C 1
ATOM 684 O O . LEU A 1 88 ? -1.846 18.396 -0.080 1.00 91.94 88 LEU A O 1
ATOM 688 N N . ASN A 1 89 ? -1.878 16.148 -0.086 1.00 90.25 89 ASN A N 1
ATOM 689 C CA . ASN A 1 89 ? -1.701 15.997 1.362 1.00 90.25 89 ASN A CA 1
ATOM 690 C C . ASN A 1 89 ? -0.232 15.962 1.812 1.00 90.25 89 ASN A C 1
ATOM 692 O O . ASN A 1 89 ? 0.042 16.112 3.000 1.00 90.25 89 ASN A O 1
ATOM 696 N N . HIS A 1 90 ? 0.726 15.785 0.895 1.00 90.38 90 HIS A N 1
ATOM 697 C CA . HIS A 1 90 ? 2.144 15.667 1.249 1.00 90.38 90 HIS A CA 1
ATOM 698 C C . HIS A 1 90 ? 2.974 16.879 0.811 1.00 90.38 90 HIS A C 1
ATOM 700 O O . HIS A 1 90 ? 2.920 17.332 -0.338 1.00 90.38 90 HIS A O 1
ATOM 706 N N . GLY A 1 91 ? 3.809 17.367 1.732 1.00 92.50 91 GLY A N 1
ATOM 707 C CA . GLY A 1 91 ? 4.804 18.409 1.475 1.00 92.50 91 GLY A CA 1
ATOM 708 C C . GLY A 1 91 ? 6.020 17.911 0.687 1.00 92.50 91 GLY A C 1
ATOM 709 O O . GLY A 1 91 ? 6.142 16.725 0.369 1.00 92.50 91 GLY A O 1
ATOM 710 N N . PHE A 1 92 ? 6.940 18.830 0.384 1.00 91.06 92 PHE A N 1
ATOM 711 C CA . PHE A 1 92 ? 8.173 18.530 -0.353 1.00 91.06 92 PHE A CA 1
ATOM 712 C C . PHE A 1 92 ? 9.011 17.440 0.329 1.00 91.06 92 PHE A C 1
ATOM 714 O O . PHE A 1 92 ? 9.397 16.476 -0.327 1.00 91.06 92 PHE A O 1
ATOM 721 N N . ASP A 1 93 ? 9.209 17.542 1.644 1.00 92.75 93 ASP A N 1
ATOM 722 C CA . ASP A 1 93 ? 10.056 16.613 2.401 1.00 92.75 93 ASP A CA 1
ATOM 723 C C . ASP A 1 93 ? 9.518 15.181 2.374 1.00 92.75 93 ASP A C 1
ATOM 725 O O . ASP A 1 93 ? 10.267 14.231 2.169 1.00 92.75 93 ASP A O 1
ATOM 729 N N . SER A 1 94 ? 8.202 15.000 2.516 1.00 91.56 94 SER A N 1
ATOM 730 C CA . SER A 1 94 ? 7.580 13.669 2.456 1.00 91.56 94 SER A CA 1
ATOM 731 C C . SER A 1 94 ? 7.679 13.061 1.050 1.00 91.56 94 SER A C 1
ATOM 733 O O . SER A 1 94 ? 7.965 11.872 0.906 1.00 91.56 94 SER A O 1
ATOM 735 N N . LYS A 1 95 ? 7.527 13.894 0.010 1.00 91.75 95 LYS A N 1
ATOM 736 C CA . LYS A 1 95 ? 7.644 13.508 -1.407 1.00 91.75 95 LYS A CA 1
ATOM 737 C C . LYS A 1 95 ? 9.061 13.113 -1.821 1.00 91.75 95 LYS A C 1
ATOM 739 O O . LYS A 1 95 ? 9.210 12.323 -2.747 1.00 91.75 95 LYS A O 1
ATOM 744 N N . THR A 1 96 ? 10.089 13.648 -1.168 1.00 91.25 96 THR A N 1
ATOM 745 C CA . THR A 1 96 ? 11.496 13.311 -1.444 1.00 91.25 96 THR A CA 1
ATOM 746 C C . THR A 1 96 ? 12.065 12.244 -0.508 1.00 91.25 96 THR A C 1
ATOM 748 O O . THR A 1 96 ? 13.108 11.676 -0.821 1.00 91.25 96 THR A O 1
ATOM 751 N N . SER A 1 97 ? 11.379 11.937 0.599 1.00 93.19 97 SER A N 1
ATOM 752 C CA . SER A 1 97 ? 11.772 10.910 1.570 1.00 93.19 97 SER A CA 1
ATOM 753 C C . SER A 1 97 ? 10.799 9.725 1.571 1.00 93.19 97 SER A C 1
ATOM 755 O O . SER A 1 97 ? 10.919 8.843 0.727 1.00 93.19 97 SER A O 1
ATOM 757 N N . GLN A 1 98 ? 9.825 9.689 2.483 1.00 92.94 98 GLN A N 1
ATOM 758 C CA . GLN A 1 98 ? 8.939 8.550 2.734 1.00 92.94 98 GLN A CA 1
ATOM 759 C C . GLN A 1 98 ? 8.265 8.016 1.465 1.00 92.94 98 GLN A C 1
ATOM 761 O O . GLN A 1 98 ? 8.288 6.810 1.231 1.00 92.94 98 GLN A O 1
ATOM 766 N N . LEU A 1 99 ? 7.714 8.887 0.616 1.00 94.88 99 LEU A N 1
ATOM 767 C CA . LEU A 1 99 ? 6.959 8.462 -0.569 1.00 94.88 99 LEU A CA 1
ATOM 768 C C . LEU A 1 99 ? 7.835 7.805 -1.649 1.00 94.88 99 LEU A C 1
ATOM 770 O O . LEU A 1 99 ? 7.317 7.123 -2.533 1.00 94.88 99 LEU A O 1
ATOM 774 N N . THR A 1 100 ? 9.164 7.928 -1.566 1.00 95.06 100 THR A N 1
ATOM 775 C CA . THR A 1 100 ? 10.066 7.178 -2.456 1.00 95.06 100 THR A CA 1
ATOM 776 C C . THR A 1 100 ? 9.943 5.664 -2.253 1.00 95.06 100 THR A C 1
ATOM 778 O O . THR A 1 100 ? 10.106 4.919 -3.216 1.00 95.06 100 THR A O 1
ATOM 781 N N . SER A 1 101 ? 9.539 5.207 -1.057 1.00 95.81 101 SER A N 1
ATOM 782 C CA . SER A 1 101 ? 9.241 3.789 -0.772 1.00 95.81 101 SER A CA 1
ATOM 783 C C . SER A 1 101 ? 7.991 3.255 -1.490 1.00 95.81 101 SER A C 1
ATOM 785 O O . SER A 1 101 ? 7.853 2.047 -1.691 1.00 95.81 101 SER A O 1
ATOM 787 N N . GLU A 1 102 ? 7.127 4.158 -1.958 1.00 96.38 102 GLU A N 1
ATOM 788 C CA . GLU A 1 102 ? 5.944 3.873 -2.778 1.00 96.38 102 GLU A CA 1
ATOM 789 C C . GLU A 1 102 ? 6.213 4.119 -4.275 1.00 96.38 102 GLU A C 1
ATOM 791 O O . GLU A 1 102 ? 5.298 4.091 -5.103 1.00 96.38 102 GLU A O 1
ATOM 796 N N . MET A 1 103 ? 7.484 4.354 -4.633 1.00 95.81 103 MET A N 1
ATOM 797 C CA . MET A 1 103 ? 7.960 4.737 -5.965 1.00 95.81 103 MET A CA 1
ATOM 798 C C . MET A 1 103 ? 7.415 6.087 -6.447 1.00 95.81 103 MET A C 1
ATOM 800 O O . MET A 1 103 ? 7.207 6.290 -7.647 1.00 95.81 103 MET A O 1
ATOM 804 N N . PHE A 1 104 ? 7.202 7.036 -5.533 1.00 96.06 104 PHE A N 1
ATOM 805 C CA . PHE A 1 104 ? 6.930 8.417 -5.911 1.00 96.06 104 PHE A CA 1
ATOM 806 C C . PHE A 1 104 ? 8.228 9.142 -6.280 1.00 96.06 104 PHE A C 1
ATOM 808 O O . PHE A 1 104 ? 9.130 9.297 -5.458 1.00 96.06 104 PHE A O 1
ATOM 815 N N . TYR A 1 105 ? 8.301 9.640 -7.513 1.00 93.81 105 TYR A N 1
ATOM 816 C CA . TYR A 1 105 ? 9.390 10.504 -7.970 1.00 93.81 105 TYR A CA 1
ATOM 817 C C . TYR A 1 105 ? 8.824 11.605 -8.853 1.00 93.81 105 TYR A C 1
ATOM 819 O O . TYR A 1 105 ? 8.101 11.324 -9.804 1.00 93.81 105 TYR A O 1
ATOM 827 N N . LYS A 1 106 ? 9.164 12.863 -8.575 1.00 91.12 106 LYS A N 1
ATOM 828 C CA . LYS A 1 106 ? 8.665 14.001 -9.351 1.00 91.12 106 LYS A CA 1
ATOM 829 C C . LYS A 1 106 ? 9.104 13.896 -10.817 1.00 91.12 106 LYS A C 1
ATOM 831 O O . LYS A 1 106 ? 10.298 13.845 -11.110 1.00 91.12 106 LYS A O 1
ATOM 836 N N . ASP A 1 107 ? 8.142 13.885 -11.738 1.00 87.44 107 ASP A N 1
ATOM 837 C CA . ASP A 1 107 ? 8.428 13.642 -13.158 1.00 87.44 107 ASP A CA 1
ATOM 838 C C . ASP A 1 107 ? 9.183 14.795 -13.834 1.00 87.44 107 ASP A C 1
ATOM 840 O O . ASP A 1 107 ? 9.949 14.538 -14.757 1.00 87.44 107 ASP A O 1
ATOM 844 N N . SER A 1 108 ? 9.083 16.029 -13.317 1.00 87.75 108 SER A N 1
ATOM 845 C CA . SER A 1 108 ? 9.903 17.161 -13.788 1.00 87.75 108 SER A CA 1
ATOM 846 C C . SER A 1 108 ? 11.408 16.951 -13.593 1.00 87.75 108 SER A C 1
ATOM 848 O O . SER A 1 108 ? 12.202 17.587 -14.275 1.00 87.75 108 SER A O 1
ATOM 850 N N . ASP A 1 109 ? 11.803 16.061 -12.675 1.00 86.81 109 ASP A N 1
ATOM 851 C CA . ASP A 1 109 ? 13.189 15.891 -12.227 1.00 86.81 109 ASP A CA 1
ATOM 852 C C . ASP A 1 109 ? 13.728 14.509 -12.645 1.00 86.81 109 ASP A C 1
ATOM 854 O O . ASP A 1 109 ? 14.356 13.794 -11.848 1.00 86.81 109 ASP A O 1
ATOM 858 N N . ASN A 1 110 ? 13.429 14.106 -13.887 1.00 87.31 110 ASN A N 1
ATOM 859 C CA . ASN A 1 110 ? 13.734 12.788 -14.458 1.00 87.31 110 ASN A CA 1
ATOM 860 C C . ASN A 1 110 ? 13.159 11.621 -13.633 1.00 87.31 110 ASN A C 1
ATOM 862 O O . ASN A 1 110 ? 13.799 10.578 -13.474 1.00 87.31 110 ASN A O 1
ATOM 866 N N . GLY A 1 111 ? 11.946 11.794 -13.095 1.00 88.56 111 GLY A N 1
ATOM 867 C CA . GLY A 1 111 ? 11.293 10.816 -12.220 1.00 88.56 111 GLY A CA 1
ATOM 868 C C . GLY A 1 111 ? 11.170 9.427 -12.847 1.00 88.56 111 GLY A C 1
ATOM 869 O O . GLY A 1 111 ? 11.531 8.441 -12.208 1.00 88.56 111 GLY A O 1
ATOM 870 N N . LEU A 1 112 ? 10.771 9.353 -14.121 1.00 88.62 112 LEU A N 1
ATOM 871 C CA . LEU A 1 112 ? 10.681 8.088 -14.857 1.00 88.62 112 LEU A CA 1
ATOM 872 C C . LEU A 1 112 ? 12.019 7.341 -14.892 1.00 88.62 112 LEU A C 1
ATOM 874 O O . LEU A 1 112 ? 12.054 6.150 -14.621 1.00 88.62 112 LEU A O 1
ATOM 878 N N . GLU A 1 113 ? 13.132 8.036 -15.143 1.00 88.44 113 GLU A N 1
ATOM 879 C CA . GLU A 1 113 ? 14.457 7.406 -15.167 1.00 88.44 113 GLU A CA 1
ATOM 880 C C . GLU A 1 113 ? 14.844 6.809 -13.822 1.00 88.44 113 GLU A C 1
ATOM 882 O O . GLU A 1 113 ? 15.342 5.689 -13.754 1.00 88.44 113 GLU A O 1
ATOM 887 N N . LYS A 1 114 ? 14.615 7.571 -12.748 1.00 91.06 114 LYS A N 1
ATOM 888 C CA . LYS A 1 114 ? 14.906 7.123 -11.387 1.00 91.06 114 LYS A CA 1
ATOM 889 C C . LYS A 1 114 ? 14.098 5.876 -11.057 1.00 91.06 114 LYS A C 1
ATOM 891 O O . LYS A 1 114 ? 14.653 4.943 -10.493 1.00 91.06 114 LYS A O 1
ATOM 896 N N . ARG A 1 115 ? 12.822 5.836 -11.455 1.00 91.81 115 ARG A N 1
ATOM 897 C CA . ARG A 1 115 ? 11.965 4.667 -11.244 1.00 91.81 115 ARG A CA 1
ATOM 898 C C . ARG A 1 115 ? 12.384 3.465 -12.093 1.00 91.81 115 ARG A C 1
ATOM 900 O O . ARG A 1 115 ? 12.456 2.364 -11.557 1.00 91.81 115 ARG A O 1
ATOM 907 N N . SER A 1 116 ? 12.682 3.659 -13.380 1.00 89.75 116 SER A N 1
ATOM 908 C CA . SER A 1 116 ? 13.117 2.581 -14.283 1.00 89.75 116 SER A CA 1
ATOM 909 C C . SER A 1 116 ? 14.397 1.900 -13.801 1.00 89.75 116 SER A C 1
ATOM 911 O O . SER A 1 116 ? 14.483 0.677 -13.866 1.00 89.75 116 SER A O 1
ATOM 913 N N . LYS A 1 117 ? 15.345 2.667 -13.240 1.00 90.19 117 LYS A N 1
ATOM 914 C CA . LYS A 1 117 ? 16.621 2.152 -12.710 1.00 90.19 117 LYS A CA 1
ATOM 915 C C . LYS A 1 117 ? 16.455 1.022 -11.693 1.00 90.19 117 LYS A C 1
ATOM 917 O O . LYS A 1 117 ? 17.255 0.094 -11.682 1.00 90.19 117 LYS A O 1
ATOM 922 N N . PHE A 1 118 ? 15.409 1.062 -10.866 1.00 90.62 118 PHE A N 1
ATOM 923 C CA . PHE A 1 118 ? 15.156 0.008 -9.878 1.00 90.62 118 PHE A CA 1
ATOM 924 C C . PHE A 1 118 ? 14.790 -1.341 -10.509 1.00 90.62 118 PHE A C 1
ATOM 926 O O . PHE A 1 118 ? 15.053 -2.379 -9.913 1.00 90.62 118 PHE A O 1
ATOM 933 N N . PHE A 1 119 ? 14.205 -1.335 -11.708 1.00 89.38 119 PHE A N 1
ATOM 934 C CA . PHE A 1 119 ? 13.725 -2.535 -12.399 1.00 89.38 119 PHE A CA 1
ATOM 935 C C . PHE A 1 119 ? 14.635 -2.980 -13.552 1.00 89.38 119 PHE A C 1
ATOM 937 O O . PHE A 1 119 ? 14.277 -3.888 -14.308 1.00 89.38 119 PHE A O 1
ATOM 944 N N . GLU A 1 120 ? 15.816 -2.372 -13.692 1.00 86.88 120 GLU A N 1
ATOM 945 C CA . GLU A 1 120 ? 16.824 -2.806 -14.658 1.00 86.88 120 GLU A CA 1
ATOM 946 C C . GLU A 1 120 ? 17.175 -4.285 -14.460 1.00 86.88 120 GLU A C 1
ATOM 948 O O . GLU A 1 120 ? 17.237 -4.790 -13.336 1.00 86.88 120 GLU A O 1
ATOM 953 N N . SER A 1 121 ? 17.399 -5.004 -15.565 1.00 85.38 121 SER A N 1
ATOM 954 C CA . SER A 1 121 ? 17.635 -6.456 -15.535 1.00 85.38 121 SER A CA 1
ATOM 955 C C . SER A 1 121 ? 16.514 -7.265 -14.869 1.00 85.38 121 SER A C 1
ATOM 957 O O . SER A 1 121 ? 16.756 -8.390 -14.433 1.00 85.38 121 SER A O 1
ATOM 959 N N . SER A 1 122 ? 15.297 -6.716 -14.780 1.00 87.88 122 SER A N 1
ATOM 960 C CA . SER A 1 122 ? 14.166 -7.343 -14.088 1.00 87.88 122 SER A CA 1
ATOM 961 C C . SER A 1 122 ? 14.454 -7.683 -12.622 1.00 87.88 122 SER A C 1
ATOM 963 O O . SER A 1 122 ? 14.012 -8.718 -12.114 1.00 87.88 122 SER A O 1
ATOM 965 N N . ALA A 1 123 ? 15.193 -6.810 -11.932 1.00 91.12 123 ALA A N 1
ATOM 966 C CA . ALA A 1 123 ? 15.408 -6.928 -10.495 1.00 91.12 123 ALA A CA 1
ATOM 967 C C . ALA A 1 123 ? 14.080 -6.901 -9.713 1.00 91.12 123 ALA A C 1
ATOM 969 O O . ALA A 1 123 ? 13.115 -6.241 -10.112 1.00 91.12 123 ALA A O 1
ATOM 970 N N . THR A 1 124 ? 14.033 -7.635 -8.592 1.00 94.56 124 THR A N 1
ATOM 971 C CA . THR A 1 124 ? 12.946 -7.488 -7.613 1.00 94.56 124 THR A CA 1
ATOM 972 C C . THR A 1 124 ? 13.085 -6.139 -6.934 1.00 94.56 124 THR A C 1
ATOM 974 O O . THR A 1 124 ? 14.163 -5.807 -6.445 1.00 94.56 124 THR A O 1
ATOM 977 N N . VAL A 1 125 ? 11.982 -5.407 -6.834 1.00 95.75 125 VAL A N 1
ATOM 978 C CA . VAL A 1 125 ? 11.911 -4.170 -6.059 1.00 95.75 125 VAL A CA 1
ATOM 979 C C . VAL A 1 125 ? 10.940 -4.358 -4.907 1.00 95.75 125 VAL A C 1
ATOM 981 O O . VAL A 1 125 ? 9.802 -4.793 -5.102 1.00 95.75 125 VAL A O 1
ATOM 984 N N . ASP A 1 126 ? 11.416 -4.019 -3.713 1.00 97.19 126 ASP A N 1
ATOM 985 C CA . ASP A 1 126 ? 10.632 -3.924 -2.489 1.00 97.19 126 ASP A CA 1
ATOM 986 C C . ASP A 1 126 ? 9.943 -2.561 -2.408 1.00 97.19 126 ASP A C 1
ATOM 988 O O . ASP A 1 126 ? 10.589 -1.520 -2.518 1.00 97.19 126 ASP A O 1
ATOM 992 N N . MET A 1 127 ? 8.635 -2.562 -2.176 1.00 97.62 127 MET A N 1
ATOM 993 C CA . MET A 1 127 ? 7.837 -1.354 -1.984 1.00 97.62 127 MET A CA 1
ATOM 994 C C . MET A 1 127 ? 6.977 -1.498 -0.737 1.00 97.62 127 MET A C 1
ATOM 996 O O . MET A 1 127 ? 6.454 -2.580 -0.458 1.00 97.62 127 MET A O 1
ATOM 1000 N N . ILE A 1 128 ? 6.801 -0.406 0.002 1.00 97.19 128 ILE A N 1
ATOM 1001 C CA . ILE A 1 128 ? 5.944 -0.371 1.186 1.00 97.19 128 ILE A CA 1
ATOM 1002 C C . ILE A 1 128 ? 5.251 0.983 1.296 1.00 97.19 128 ILE A C 1
ATOM 1004 O O . ILE A 1 128 ? 5.871 2.006 1.038 1.00 97.19 128 ILE A O 1
ATOM 1008 N N . GLY A 1 129 ? 3.975 0.984 1.673 1.00 95.06 129 GLY A N 1
ATOM 1009 C CA . GLY A 1 129 ? 3.181 2.208 1.758 1.00 95.06 129 GLY A CA 1
ATOM 1010 C C . GLY A 1 129 ? 1.860 2.027 2.486 1.00 95.06 129 GLY A C 1
ATOM 1011 O O . GLY A 1 129 ? 1.412 0.901 2.713 1.00 95.06 129 GLY A O 1
ATOM 1012 N N . GLY A 1 130 ? 1.239 3.138 2.876 1.00 93.38 130 GLY A N 1
ATOM 1013 C CA . GLY A 1 130 ? -0.104 3.133 3.468 1.00 93.38 130 GLY A CA 1
ATOM 1014 C C . GLY A 1 130 ? -1.173 2.908 2.400 1.00 93.38 130 GLY A C 1
ATOM 1015 O O . GLY A 1 130 ? -0.989 3.303 1.262 1.00 93.38 130 GLY A O 1
ATOM 1016 N N . LEU A 1 131 ? -2.303 2.273 2.721 1.00 92.44 131 LEU A N 1
ATOM 1017 C CA . LEU A 1 131 ? -3.414 2.150 1.765 1.00 92.44 131 LEU A CA 1
ATOM 1018 C C . LEU A 1 131 ? -4.275 3.422 1.758 1.00 92.44 131 LEU A C 1
ATOM 1020 O O . LEU A 1 131 ? -4.636 3.928 2.818 1.00 92.44 131 LEU A O 1
ATOM 1024 N N . TYR A 1 132 ? -4.694 3.880 0.576 1.00 89.81 132 TYR A N 1
ATOM 1025 C CA . TYR A 1 132 ? -5.577 5.046 0.451 1.00 89.81 132 TYR A CA 1
ATOM 1026 C C . TYR A 1 132 ? -7.052 4.629 0.509 1.00 89.81 132 TYR A C 1
ATOM 1028 O O . TYR A 1 132 ? -7.665 4.244 -0.484 1.00 89.81 132 TYR A O 1
ATOM 1036 N N . SER A 1 133 ? -7.638 4.682 1.700 1.00 88.38 133 SER A N 1
ATOM 1037 C CA . SER A 1 133 ? -9.074 4.488 1.919 1.00 88.38 133 SER A CA 1
ATOM 1038 C C . SER A 1 133 ? -9.546 5.456 2.991 1.00 88.38 133 SER A C 1
ATOM 1040 O O . SER A 1 133 ? -8.797 5.758 3.919 1.00 88.38 133 SER A O 1
ATOM 1042 N N . ASP A 1 134 ? -10.793 5.915 2.909 1.00 85.50 134 ASP A N 1
ATOM 1043 C CA . ASP A 1 134 ? -11.377 6.849 3.885 1.00 85.50 134 ASP A CA 1
ATOM 1044 C C . ASP A 1 134 ? -11.277 6.299 5.317 1.00 85.50 134 ASP A C 1
ATOM 1046 O O . ASP A 1 134 ? -11.026 7.032 6.271 1.00 85.50 134 ASP A O 1
ATOM 1050 N N . LEU A 1 135 ? -11.373 4.972 5.461 1.00 87.38 135 LEU A N 1
ATOM 1051 C CA . LEU A 1 135 ? -11.256 4.286 6.744 1.00 87.38 135 LEU A CA 1
ATOM 1052 C C . LEU A 1 135 ? -9.840 4.326 7.341 1.00 87.38 135 LEU A C 1
ATOM 1054 O O . LEU A 1 135 ? -9.699 4.244 8.558 1.00 87.38 135 LEU A O 1
ATOM 1058 N N . PHE A 1 136 ? -8.792 4.419 6.522 1.00 87.88 136 PHE A N 1
ATOM 1059 C CA . PHE A 1 136 ? -7.403 4.396 7.000 1.00 87.88 136 PHE A CA 1
ATOM 1060 C C . PHE A 1 136 ? -6.889 5.784 7.403 1.00 87.88 136 PHE A C 1
ATOM 1062 O O . PHE A 1 136 ? -5.870 5.879 8.075 1.00 87.88 136 PHE A O 1
ATOM 1069 N N . HIS A 1 137 ? -7.627 6.851 7.088 1.00 82.69 137 HIS A N 1
ATOM 1070 C CA . HIS A 1 137 ? -7.286 8.223 7.479 1.00 82.69 137 HIS A CA 1
ATOM 1071 C C . HIS A 1 137 ? -7.824 8.632 8.861 1.00 82.69 137 HIS A C 1
ATOM 1073 O O . HIS A 1 137 ? -7.594 9.753 9.307 1.00 82.69 137 HIS A O 1
ATOM 1079 N N . GLN A 1 138 ? -8.557 7.752 9.548 1.00 81.88 138 GLN A N 1
ATOM 1080 C CA . GLN A 1 138 ? -9.134 8.052 10.858 1.00 81.88 138 GLN A CA 1
ATOM 1081 C C . GLN A 1 138 ? -8.202 7.624 12.003 1.00 81.88 138 GLN A C 1
ATOM 1083 O O . GLN A 1 138 ? -7.678 6.513 12.019 1.00 81.88 138 GLN A O 1
ATOM 1088 N N . GLU A 1 139 ? -8.034 8.497 12.996 1.00 82.25 139 GLU A N 1
ATOM 1089 C CA . GLU A 1 139 ? -7.097 8.297 14.114 1.00 82.25 139 GLU A CA 1
ATOM 1090 C C . GLU A 1 139 ? -7.630 7.362 15.218 1.00 82.25 139 GLU A C 1
ATOM 1092 O O . GLU A 1 139 ? -6.929 7.067 16.186 1.00 82.25 139 GLU A O 1
ATOM 1097 N N . ARG A 1 140 ? -8.890 6.902 15.139 1.00 86.75 140 ARG A N 1
ATOM 1098 C CA . ARG A 1 140 ? -9.481 6.068 16.195 1.00 86.75 140 ARG A CA 1
ATOM 1099 C C . ARG A 1 140 ? -9.223 4.593 15.933 1.00 86.75 140 ARG A C 1
ATOM 1101 O O . ARG A 1 140 ? -9.403 4.069 14.836 1.00 86.75 140 ARG A O 1
ATOM 1108 N N . LEU A 1 141 ? -8.944 3.877 17.015 1.00 89.88 141 LEU A N 1
ATOM 1109 C CA . LEU A 1 141 ? -8.823 2.429 16.961 1.00 89.88 141 LEU A CA 1
ATOM 1110 C C . LEU A 1 141 ? -10.162 1.772 16.578 1.00 89.88 141 LEU A C 1
ATOM 1112 O O . LEU A 1 141 ? -11.242 2.157 17.063 1.00 89.88 141 LEU A O 1
ATOM 1116 N N . LEU A 1 142 ? -10.082 0.758 15.719 1.00 90.06 142 LEU A N 1
ATOM 1117 C CA . LEU A 1 142 ? -11.172 -0.171 15.465 1.00 90.06 142 LEU A CA 1
ATOM 1118 C C . LEU A 1 142 ? -11.347 -1.044 16.708 1.00 90.06 142 LEU A C 1
ATOM 1120 O O . LEU A 1 142 ? -10.366 -1.573 17.233 1.00 90.06 142 LEU A O 1
ATOM 1124 N N . LEU A 1 143 ? -12.583 -1.157 17.193 1.00 89.00 143 LEU A N 1
ATOM 1125 C CA . LEU A 1 143 ? -12.871 -1.967 18.374 1.00 89.00 143 LEU A CA 1
ATOM 1126 C C . LEU A 1 143 ? -12.580 -3.448 18.109 1.00 89.00 143 LEU A C 1
ATOM 1128 O O . LEU A 1 143 ? -12.548 -3.901 16.964 1.00 89.00 143 LEU A O 1
ATOM 1132 N N . ASN A 1 144 ? -12.407 -4.182 19.202 1.00 88.25 144 ASN A N 1
ATOM 1133 C CA . ASN A 1 144 ? -12.378 -5.635 19.214 1.00 88.25 144 ASN A CA 1
ATOM 1134 C C . ASN A 1 144 ? -13.638 -6.239 18.564 1.00 88.25 144 ASN A C 1
ATOM 1136 O O . ASN A 1 144 ? -14.681 -5.588 18.475 1.00 88.25 144 ASN A O 1
ATOM 1140 N N . LEU A 1 145 ? -13.536 -7.503 18.136 1.00 88.06 145 LEU A N 1
ATOM 1141 C CA . LEU A 1 145 ? -14.629 -8.266 17.505 1.00 88.06 145 LEU A CA 1
ATOM 1142 C C . LEU A 1 145 ? -15.184 -7.655 16.200 1.00 88.06 145 LEU A C 1
ATOM 1144 O O . LEU A 1 145 ? -16.308 -7.957 15.795 1.00 88.06 145 LEU A O 1
ATOM 1148 N N . VAL A 1 146 ? -14.408 -6.791 15.539 1.00 90.44 146 VAL A N 1
ATOM 1149 C CA . VAL A 1 146 ? -14.697 -6.326 14.179 1.00 90.44 146 VAL A CA 1
ATOM 1150 C C . VAL A 1 146 ? -13.654 -6.897 13.226 1.00 90.44 146 VAL A C 1
ATOM 1152 O O . VAL A 1 146 ? -12.470 -6.571 13.321 1.00 90.44 146 VAL A O 1
ATOM 1155 N N . ASP A 1 147 ? -14.106 -7.730 12.296 1.00 92.81 147 ASP A N 1
ATOM 1156 C CA . ASP A 1 147 ? -13.284 -8.317 11.247 1.00 92.81 147 ASP A CA 1
ATOM 1157 C C . ASP A 1 147 ? -13.026 -7.289 10.146 1.00 92.81 147 ASP A C 1
ATOM 1159 O O . ASP A 1 147 ? -13.956 -6.685 9.605 1.00 92.81 147 ASP A O 1
ATOM 1163 N N . LEU A 1 148 ? -11.754 -7.109 9.786 1.00 94.19 148 LEU A N 1
ATOM 1164 C CA . LEU A 1 148 ? -11.329 -6.256 8.680 1.00 94.19 148 LEU A CA 1
ATOM 1165 C C . LEU A 1 148 ? -10.954 -7.123 7.478 1.00 94.19 148 LEU A C 1
ATOM 1167 O O . LEU A 1 148 ? -10.043 -7.952 7.536 1.00 94.19 148 LEU A O 1
ATOM 1171 N N . LYS A 1 149 ? -11.600 -6.875 6.342 1.00 95.69 149 LYS A N 1
ATOM 1172 C CA . LYS A 1 149 ? -11.295 -7.533 5.071 1.00 95.69 149 LYS A CA 1
ATOM 1173 C C . LYS A 1 149 ? -10.844 -6.499 4.054 1.00 95.69 149 LYS A C 1
ATOM 1175 O O . LYS A 1 149 ? -11.550 -5.531 3.798 1.00 95.69 149 LYS A O 1
ATOM 1180 N N . ILE A 1 150 ? -9.674 -6.724 3.462 1.00 95.62 150 ILE A N 1
ATOM 1181 C CA . ILE A 1 150 ? -9.111 -5.878 2.405 1.00 95.62 150 ILE A CA 1
ATOM 1182 C C . ILE A 1 150 ? -8.953 -6.727 1.150 1.00 95.62 150 ILE A C 1
ATOM 1184 O O . ILE A 1 150 ? -8.223 -7.726 1.155 1.00 95.62 150 ILE A O 1
ATOM 1188 N N . LYS A 1 151 ? -9.618 -6.335 0.070 1.00 95.44 151 LYS A N 1
ATOM 1189 C CA . LYS A 1 151 ? -9.521 -6.969 -1.243 1.00 95.44 151 LYS A CA 1
ATOM 1190 C C . LYS A 1 151 ? -8.868 -5.989 -2.211 1.00 95.44 151 LYS A C 1
ATOM 1192 O O . LYS A 1 151 ? -9.364 -4.892 -2.429 1.00 95.44 151 LYS A O 1
ATOM 1197 N N . LEU A 1 152 ? -7.746 -6.410 -2.783 1.00 95.50 152 LEU A N 1
ATOM 1198 C CA . LEU A 1 152 ? -6.990 -5.647 -3.769 1.00 95.50 152 LEU A CA 1
ATOM 1199 C C . LEU A 1 152 ? -7.280 -6.236 -5.152 1.00 95.50 152 LEU A C 1
ATOM 1201 O O . LEU A 1 152 ? -7.089 -7.436 -5.357 1.00 95.50 152 LEU A O 1
ATOM 1205 N N . ILE A 1 153 ? -7.752 -5.415 -6.086 1.00 95.62 153 ILE A N 1
ATOM 1206 C CA . ILE A 1 153 ? -8.009 -5.816 -7.474 1.00 95.62 153 ILE A CA 1
ATOM 1207 C C . ILE A 1 153 ? -6.877 -5.270 -8.335 1.00 95.62 153 ILE A C 1
ATOM 1209 O O . ILE A 1 153 ? -6.568 -4.086 -8.268 1.00 95.62 153 ILE A O 1
ATOM 1213 N N . ARG A 1 154 ? -6.231 -6.135 -9.123 1.00 95.31 154 ARG A N 1
ATOM 1214 C CA . ARG A 1 154 ? -5.069 -5.773 -9.946 1.00 95.31 154 ARG A CA 1
ATOM 1215 C C . ARG A 1 154 ? -5.453 -4.805 -11.063 1.00 95.31 154 ARG A C 1
ATOM 1217 O O . ARG A 1 154 ? -6.428 -5.036 -11.773 1.00 95.31 154 ARG A O 1
ATOM 1224 N N . SER A 1 155 ? -4.634 -3.773 -11.247 1.00 95.44 155 SER A N 1
ATOM 1225 C CA . SER A 1 155 ? -4.679 -2.924 -12.437 1.00 95.44 155 SER A CA 1
ATOM 1226 C C . SER A 1 155 ? -4.297 -3.707 -13.682 1.00 95.44 155 SER A C 1
ATOM 1228 O O . SER A 1 155 ? -3.556 -4.695 -13.618 1.00 95.44 155 SER A O 1
ATOM 1230 N N . LYS A 1 156 ? -4.760 -3.220 -14.833 1.00 92.50 156 LYS A N 1
ATOM 1231 C CA . LYS A 1 156 ? -4.282 -3.726 -16.114 1.00 92.50 156 LYS A CA 1
ATOM 1232 C C . LYS A 1 156 ? -2.812 -3.328 -16.337 1.00 92.50 156 LYS A C 1
ATOM 1234 O O . LYS A 1 156 ? -2.408 -2.261 -15.857 1.00 92.50 156 LYS A O 1
ATOM 1239 N N . PRO A 1 157 ? -2.015 -4.144 -17.049 1.00 89.44 157 PRO A N 1
ATOM 1240 C CA . PRO A 1 157 ? -0.608 -3.847 -17.305 1.00 89.44 157 PRO A CA 1
ATOM 1241 C C . PRO A 1 157 ? -0.391 -2.492 -17.983 1.00 89.44 157 PRO A C 1
ATOM 1243 O O . PRO A 1 157 ? 0.536 -1.786 -17.609 1.00 89.44 157 PRO A O 1
ATOM 1246 N N . GLU A 1 158 ? -1.279 -2.083 -18.892 1.00 89.94 158 GLU A N 1
ATOM 1247 C CA . GLU A 1 158 ? -1.142 -0.834 -19.657 1.00 89.94 158 GLU A CA 1
ATOM 1248 C C . GLU A 1 158 ? -1.189 0.402 -18.750 1.00 89.94 158 GLU A C 1
ATOM 1250 O O . GLU A 1 158 ? -0.560 1.411 -19.037 1.00 89.94 158 GLU A O 1
ATOM 1255 N N . PHE A 1 159 ? -1.895 0.317 -17.618 1.00 91.50 159 PHE A N 1
ATOM 1256 C CA . PHE A 1 159 ? -1.929 1.396 -16.632 1.00 91.50 159 PHE A CA 1
ATOM 1257 C C . PHE A 1 159 ? -0.657 1.450 -15.770 1.00 91.50 159 PHE A C 1
ATOM 1259 O O . PHE A 1 159 ? -0.306 2.492 -15.230 1.00 91.50 159 PHE A O 1
ATOM 1266 N N . CYS A 1 160 ? 0.031 0.320 -15.601 1.00 92.56 160 CYS A N 1
ATOM 1267 C CA . CYS A 1 160 ? 1.178 0.202 -14.701 1.00 92.56 160 CYS A CA 1
ATOM 1268 C C . CYS A 1 160 ? 2.464 0.806 -15.287 1.00 92.56 160 CYS A C 1
ATOM 1270 O O . CYS A 1 160 ? 3.417 1.041 -14.540 1.00 92.56 160 CYS A O 1
ATOM 1272 N N . PHE A 1 161 ? 2.507 1.049 -16.597 1.00 90.75 161 PHE A N 1
ATOM 1273 C CA . PHE A 1 161 ? 3.714 1.455 -17.309 1.00 90.75 161 PHE A CA 1
ATOM 1274 C C . PHE A 1 161 ? 3.545 2.769 -18.063 1.00 90.75 161 PHE A C 1
ATOM 1276 O O . PHE A 1 161 ? 2.460 3.139 -18.498 1.00 90.75 161 PHE A O 1
ATOM 1283 N N . GLN A 1 162 ? 4.668 3.453 -18.239 1.00 87.19 162 GLN A N 1
ATOM 1284 C CA . GLN A 1 162 ? 4.830 4.581 -19.137 1.00 87.19 162 GLN A CA 1
ATOM 1285 C C . GLN A 1 162 ? 5.917 4.202 -20.147 1.00 87.19 162 GLN A C 1
ATOM 1287 O O . GLN A 1 162 ? 7.057 3.959 -19.751 1.00 87.19 162 GLN A O 1
ATOM 1292 N N . GLY A 1 163 ? 5.562 4.121 -21.430 1.00 82.31 163 GLY A N 1
ATOM 1293 C CA . GLY A 1 163 ? 6.471 3.710 -22.502 1.00 82.31 163 GLY A CA 1
ATOM 1294 C C . GLY A 1 163 ? 5.829 2.700 -23.451 1.00 82.31 163 GLY A C 1
ATOM 1295 O O . GLY A 1 163 ? 4.616 2.721 -23.652 1.00 82.31 163 GLY A O 1
ATOM 1296 N N . GLU A 1 164 ? 6.659 1.842 -24.039 1.00 75.19 164 GLU A N 1
ATOM 1297 C CA . GLU A 1 164 ? 6.240 0.833 -25.013 1.00 75.19 164 GLU A CA 1
ATOM 1298 C C . GLU A 1 164 ? 5.362 -0.263 -24.391 1.00 75.19 164 GLU A C 1
ATOM 1300 O O . GLU A 1 164 ? 5.551 -0.680 -23.244 1.00 75.19 164 GLU A O 1
ATOM 1305 N N . GLU A 1 165 ? 4.398 -0.751 -25.166 1.00 77.38 165 GLU A N 1
ATOM 1306 C CA . GLU A 1 165 ? 3.546 -1.868 -24.765 1.00 77.38 165 GLU A CA 1
ATOM 1307 C C . GLU A 1 165 ? 4.333 -3.193 -24.717 1.00 77.38 165 GLU A C 1
ATOM 1309 O O . GLU A 1 165 ? 5.508 -3.274 -25.068 1.00 77.38 165 GLU A O 1
ATOM 1314 N N . GLY A 1 166 ? 3.698 -4.265 -24.239 1.00 83.12 166 GLY A N 1
ATOM 1315 C CA . GLY A 1 166 ? 4.322 -5.593 -24.232 1.00 83.12 166 GLY A CA 1
ATOM 1316 C C . GLY A 1 166 ? 5.164 -5.898 -22.992 1.00 83.1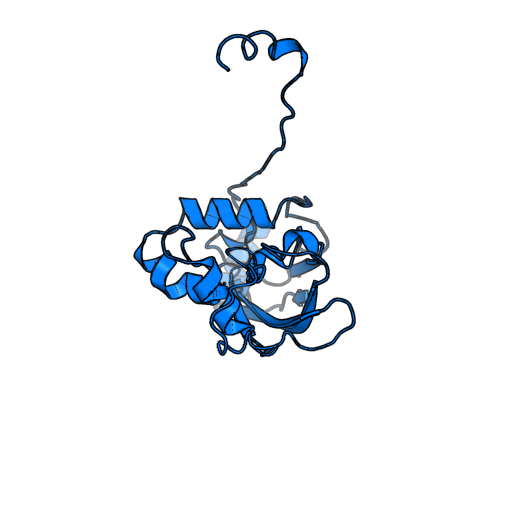2 166 GLY A C 1
ATOM 1317 O O . GLY A 1 166 ? 6.081 -6.713 -23.056 1.00 83.12 166 GLY A O 1
ATOM 1318 N N . HIS A 1 167 ? 4.831 -5.300 -21.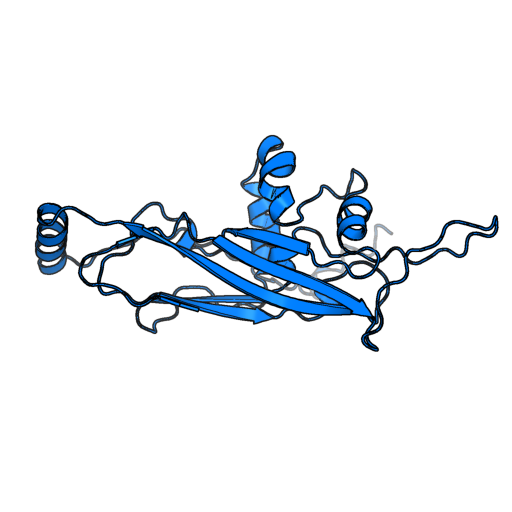849 1.00 88.12 167 HIS A N 1
ATOM 1319 C CA . HIS A 1 167 ? 5.455 -5.592 -20.558 1.00 88.12 167 HIS A CA 1
ATOM 1320 C C . HIS A 1 167 ? 4.410 -6.020 -19.529 1.00 88.12 167 HIS A C 1
ATOM 1322 O O . HIS A 1 167 ? 3.233 -5.667 -19.618 1.00 88.12 167 HIS A O 1
ATOM 1328 N N . LYS A 1 168 ? 4.831 -6.808 -18.538 1.00 91.38 168 LYS A N 1
ATOM 1329 C CA . LYS A 1 168 ? 3.963 -7.302 -17.464 1.00 91.38 168 LYS A CA 1
ATOM 1330 C C . LYS A 1 168 ? 4.632 -7.168 -16.106 1.00 91.38 168 LYS A C 1
ATOM 1332 O O . LYS A 1 168 ? 5.834 -7.382 -15.957 1.00 91.38 168 LYS A O 1
ATOM 1337 N N . VAL A 1 169 ? 3.822 -6.851 -15.098 1.00 93.31 169 VAL A N 1
ATOM 1338 C CA . VAL A 1 169 ? 4.264 -6.840 -13.700 1.00 93.31 169 VAL A CA 1
ATOM 1339 C C . VAL A 1 169 ? 3.997 -8.203 -13.075 1.00 93.31 169 VAL A C 1
ATOM 1341 O O . VAL A 1 169 ? 2.850 -8.656 -13.040 1.00 93.31 169 VAL A O 1
ATOM 1344 N N . VAL A 1 170 ? 5.040 -8.813 -12.524 1.00 94.19 170 VAL A N 1
ATOM 1345 C CA . VAL A 1 170 ? 4.956 -10.026 -11.708 1.00 94.19 170 VAL A CA 1
ATOM 1346 C C . VAL A 1 170 ? 5.075 -9.631 -10.242 1.00 94.19 170 VAL A C 1
ATOM 1348 O O . VAL A 1 170 ? 6.026 -8.956 -9.860 1.00 94.19 170 VAL A O 1
ATOM 1351 N N . LEU A 1 171 ? 4.103 -10.035 -9.423 1.00 95.56 171 LEU A N 1
ATOM 1352 C CA . LEU A 1 171 ? 4.137 -9.827 -7.975 1.00 95.56 171 LEU A CA 1
ATOM 1353 C C . LEU A 1 171 ? 4.666 -11.103 -7.322 1.00 95.56 171 LEU A C 1
ATOM 1355 O O . LEU A 1 171 ? 4.022 -12.145 -7.414 1.00 95.56 171 LEU A O 1
ATOM 1359 N N . GLU A 1 172 ? 5.837 -11.023 -6.697 1.00 95.94 172 GLU A N 1
ATOM 1360 C CA . GLU A 1 172 ? 6.482 -12.175 -6.054 1.00 95.94 172 GLU A CA 1
ATOM 1361 C C . GLU A 1 172 ? 5.956 -12.380 -4.634 1.00 95.94 172 GLU A C 1
ATOM 1363 O O . GLU A 1 172 ? 5.701 -13.506 -4.208 1.00 95.94 172 GLU A O 1
ATOM 1368 N N . LYS A 1 173 ? 5.748 -11.281 -3.904 1.00 97.00 173 LYS A N 1
ATOM 1369 C CA . LYS A 1 173 ? 5.277 -11.307 -2.520 1.00 97.00 173 LYS A CA 1
ATOM 1370 C C . LYS A 1 173 ? 4.389 -10.109 -2.239 1.00 97.00 173 LYS A C 1
ATOM 1372 O O . LYS A 1 173 ? 4.684 -8.995 -2.656 1.00 97.00 173 LYS A O 1
ATOM 1377 N N . ILE A 1 174 ? 3.309 -10.343 -1.502 1.00 97.31 174 ILE A N 1
ATOM 1378 C CA . ILE A 1 174 ? 2.416 -9.294 -1.011 1.00 97.31 174 ILE A CA 1
ATOM 1379 C C . ILE A 1 174 ? 2.130 -9.599 0.457 1.00 97.31 174 ILE A C 1
ATOM 1381 O O . ILE A 1 174 ? 1.600 -10.663 0.778 1.00 97.31 174 ILE A O 1
ATOM 1385 N N . SER A 1 175 ? 2.463 -8.664 1.340 1.00 97.00 175 SER A N 1
ATOM 1386 C CA . SER A 1 175 ? 2.226 -8.773 2.780 1.00 97.00 175 SER A CA 1
ATOM 1387 C C . SER A 1 175 ? 1.526 -7.524 3.295 1.00 97.00 175 SER A C 1
ATOM 1389 O O . SER A 1 175 ? 1.749 -6.427 2.795 1.00 97.00 175 SER A O 1
ATOM 1391 N N . LEU A 1 176 ? 0.696 -7.684 4.322 1.00 96.25 176 LEU A N 1
ATOM 1392 C CA . LEU A 1 176 ? 0.052 -6.571 5.009 1.00 96.25 176 LEU A CA 1
ATOM 1393 C C . LEU A 1 176 ? 0.576 -6.499 6.443 1.00 96.25 176 LEU A C 1
ATOM 1395 O O . LEU A 1 176 ? 0.447 -7.463 7.198 1.00 96.25 176 LEU A O 1
ATOM 1399 N N . PHE A 1 177 ? 1.142 -5.359 6.812 1.00 95.38 177 PHE A N 1
ATOM 1400 C CA . PHE A 1 177 ? 1.543 -5.052 8.176 1.00 95.38 177 PHE A CA 1
ATOM 1401 C C . PHE A 1 177 ? 0.395 -4.346 8.883 1.00 95.38 177 PHE A C 1
ATOM 1403 O O . PHE A 1 177 ? -0.146 -3.357 8.390 1.00 95.38 177 PHE A O 1
ATOM 1410 N N . VAL A 1 178 ? 0.001 -4.886 10.032 1.00 93.62 178 VAL A N 1
ATOM 1411 C CA . VAL A 1 178 ? -1.163 -4.426 10.786 1.00 93.62 178 VAL A CA 1
ATOM 1412 C C . VAL A 1 178 ? -0.767 -4.268 12.243 1.00 93.62 178 VAL A C 1
ATOM 1414 O O . VAL A 1 178 ? -0.200 -5.185 12.839 1.00 93.62 178 VAL A O 1
ATOM 1417 N N . ARG A 1 179 ? -1.083 -3.112 12.828 1.00 92.00 179 ARG A N 1
ATOM 1418 C CA . ARG A 1 179 ? -0.806 -2.828 14.235 1.00 92.00 179 ARG A CA 1
ATOM 1419 C C . ARG A 1 179 ? -2.017 -3.187 15.091 1.00 92.00 179 ARG A C 1
ATOM 1421 O O . ARG A 1 179 ? -3.108 -2.648 14.912 1.00 92.00 179 ARG A O 1
ATOM 1428 N N . LYS A 1 180 ? -1.799 -4.087 16.048 1.00 91.62 180 LYS A N 1
ATOM 1429 C CA . LYS A 1 180 ? -2.766 -4.429 17.092 1.00 91.62 180 LYS A CA 1
ATOM 1430 C C . LYS A 1 180 ? -2.370 -3.752 18.397 1.00 91.62 180 LYS A C 1
ATOM 1432 O O . LYS A 1 180 ? -1.197 -3.752 18.763 1.00 91.62 180 LYS A O 1
ATOM 1437 N N . VAL A 1 181 ? -3.345 -3.174 19.087 1.00 91.31 181 VAL A N 1
ATOM 1438 C CA . VAL A 1 181 ? -3.148 -2.426 20.329 1.00 91.31 181 VAL A CA 1
ATOM 1439 C C . VAL A 1 181 ? -3.885 -3.136 21.452 1.00 91.31 181 VAL A C 1
ATOM 1441 O O . VAL A 1 181 ? -5.101 -3.309 21.398 1.00 91.31 181 VAL A O 1
ATOM 1444 N N . ARG A 1 182 ? -3.148 -3.525 22.493 1.00 91.25 182 ARG A N 1
ATOM 1445 C CA . ARG A 1 182 ? -3.740 -4.022 23.736 1.00 91.25 182 ARG A CA 1
ATOM 1446 C C . ARG A 1 182 ? -4.192 -2.842 24.570 1.00 91.25 182 ARG A C 1
ATOM 1448 O O . ARG A 1 182 ? -3.386 -1.999 24.956 1.00 91.25 182 ARG A O 1
ATOM 1455 N N . VAL A 1 183 ? -5.490 -2.785 24.821 1.00 87.56 183 VAL A N 1
ATOM 1456 C CA . VAL A 1 183 ? -6.111 -1.708 25.586 1.00 87.56 183 VAL A CA 1
ATOM 1457 C C . VAL A 1 183 ? -6.371 -2.203 27.007 1.00 87.56 183 VAL A C 1
ATOM 1459 O O . VAL A 1 183 ? -6.613 -3.389 27.225 1.00 87.56 183 VAL A O 1
ATOM 1462 N N . SER A 1 184 ? -6.305 -1.311 27.998 1.00 90.50 184 SER A N 1
ATOM 1463 C CA . SER A 1 184 ? -6.586 -1.693 29.381 1.00 90.50 184 SER A CA 1
ATOM 1464 C C . SER A 1 184 ? -8.031 -2.209 29.539 1.00 90.50 184 SER A C 1
ATOM 1466 O O . SER A 1 184 ? -8.954 -1.658 28.925 1.00 90.50 184 SER A O 1
ATOM 1468 N N . PRO A 1 185 ? -8.277 -3.218 30.399 1.00 88.94 185 PRO A N 1
ATOM 1469 C CA . PRO A 1 185 ? -9.610 -3.808 30.557 1.00 88.94 185 PRO A CA 1
ATOM 1470 C C . PRO A 1 185 ? -10.697 -2.797 30.950 1.00 88.94 185 PRO A C 1
ATOM 1472 O O . PRO A 1 185 ? -11.839 -2.904 30.508 1.00 88.94 185 PRO A O 1
ATOM 1475 N N . GLY A 1 186 ? -10.342 -1.773 31.736 1.00 90.81 186 GLY A N 1
ATOM 1476 C CA . GLY A 1 186 ? -11.273 -0.716 32.141 1.00 90.81 186 GLY A CA 1
ATOM 1477 C C . GLY A 1 186 ? -11.810 0.105 30.964 1.00 90.81 186 GLY A C 1
ATOM 1478 O O . GLY A 1 186 ? -12.985 0.467 30.957 1.00 90.81 186 GLY A O 1
ATOM 1479 N N . VAL A 1 187 ? -10.987 0.347 29.938 1.00 89.00 187 VAL A N 1
ATOM 1480 C CA . VAL A 1 187 ? -11.413 1.054 28.719 1.00 89.00 187 VAL A CA 1
ATOM 1481 C C . VAL A 1 187 ? -12.300 0.158 27.861 1.00 89.00 187 VAL A C 1
ATOM 1483 O O . VAL A 1 187 ? -13.303 0.633 27.334 1.00 89.00 187 VAL A O 1
ATOM 1486 N N . ILE A 1 188 ? -11.990 -1.139 27.767 1.00 87.94 188 ILE A N 1
ATOM 1487 C CA . ILE A 1 188 ? -12.837 -2.106 27.053 1.00 87.94 188 ILE A CA 1
ATOM 1488 C C . ILE A 1 188 ? -14.226 -2.157 27.702 1.00 87.94 188 ILE A C 1
ATOM 1490 O O . ILE A 1 188 ? -15.231 -1.991 27.013 1.00 87.94 188 ILE A O 1
ATOM 1494 N N . LEU A 1 189 ? -14.294 -2.282 29.031 1.00 89.88 189 LEU A N 1
ATOM 1495 C CA . LEU A 1 189 ? -15.556 -2.267 29.774 1.00 89.88 189 LEU A CA 1
ATOM 1496 C C . LEU A 1 189 ? -16.305 -0.934 29.621 1.00 89.88 189 LEU A C 1
ATOM 1498 O O . LEU A 1 189 ? -17.529 -0.916 29.492 1.00 89.88 189 LEU A O 1
ATOM 1502 N N . GLY A 1 190 ? -15.576 0.185 29.615 1.00 89.00 190 GLY A N 1
ATOM 1503 C CA . GLY A 1 190 ? -16.136 1.507 29.341 1.00 89.00 190 GLY A CA 1
ATOM 1504 C C . GLY A 1 190 ? -16.777 1.591 27.954 1.00 89.00 190 GLY A C 1
ATOM 1505 O O . GLY A 1 190 ? -17.899 2.081 27.831 1.00 89.00 190 GLY A O 1
ATOM 1506 N N . ASN A 1 191 ? -16.113 1.051 26.929 1.00 88.44 191 ASN A N 1
ATOM 1507 C CA . ASN A 1 191 ? -16.645 0.986 25.569 1.00 88.44 191 ASN A CA 1
ATOM 1508 C C . ASN A 1 191 ? -17.892 0.096 25.484 1.00 88.44 191 ASN A C 1
ATOM 1510 O O . ASN A 1 191 ? -18.862 0.505 24.855 1.00 88.44 191 ASN A O 1
ATOM 1514 N N . VAL A 1 192 ? -17.916 -1.059 26.161 1.00 88.06 192 VAL A N 1
ATOM 1515 C CA . VAL A 1 192 ? -19.106 -1.930 26.232 1.00 88.06 192 VAL A CA 1
ATOM 1516 C C . VAL A 1 192 ? -20.298 -1.176 26.833 1.00 88.06 192 VAL A C 1
ATOM 1518 O O . VAL A 1 192 ? -21.345 -1.079 26.197 1.00 88.06 192 VAL A O 1
ATOM 1521 N N . LYS A 1 193 ? -20.117 -0.528 27.992 1.00 90.62 193 LYS A N 1
ATOM 1522 C CA . LYS A 1 193 ? -21.173 0.276 28.641 1.00 90.62 193 LYS A CA 1
ATOM 1523 C C . LYS A 1 193 ? -21.629 1.468 27.795 1.00 90.62 193 LYS A C 1
ATOM 1525 O O . LYS A 1 193 ? -22.778 1.895 27.884 1.00 90.62 193 LYS A O 1
ATOM 1530 N N . ALA A 1 194 ? -20.727 2.061 27.012 1.00 88.75 194 ALA A N 1
ATOM 1531 C CA . ALA A 1 194 ? -21.072 3.152 26.106 1.00 88.75 194 ALA A CA 1
ATOM 1532 C C . ALA A 1 194 ? -21.908 2.654 24.915 1.00 88.75 194 ALA A C 1
ATOM 1534 O O . ALA A 1 194 ? -22.886 3.308 24.552 1.00 88.75 194 ALA A O 1
ATOM 1535 N N . LEU A 1 195 ? -21.557 1.492 24.356 1.00 88.44 195 LEU A N 1
ATOM 1536 C CA . LEU A 1 195 ? -22.262 0.865 23.235 1.00 88.44 195 LEU A CA 1
ATOM 1537 C C . LEU A 1 195 ? -23.680 0.410 23.598 1.00 88.44 195 LEU A C 1
ATOM 1539 O O . LEU A 1 195 ? -24.568 0.513 22.757 1.00 88.44 195 LEU A O 1
ATOM 1543 N N . GLU A 1 196 ? -23.915 -0.014 24.844 1.00 89.81 196 GLU A N 1
ATOM 1544 C CA . GLU A 1 196 ? -25.264 -0.315 25.357 1.00 89.81 196 GLU A CA 1
ATOM 1545 C C . GLU A 1 196 ? -26.193 0.907 25.315 1.00 89.81 196 GLU A C 1
ATOM 1547 O O . GLU A 1 196 ? -27.393 0.780 25.086 1.00 89.81 196 GLU A O 1
ATOM 1552 N N . LYS A 1 197 ? -25.642 2.107 25.534 1.00 90.88 197 LYS A N 1
ATOM 1553 C CA . LYS A 1 197 ? -26.415 3.356 25.571 1.00 90.88 197 LYS A CA 1
ATOM 1554 C C . LYS A 1 197 ? -26.581 3.989 24.196 1.00 90.88 197 LYS A C 1
ATOM 1556 O O . LYS A 1 197 ? -27.598 4.630 23.937 1.00 90.88 197 LYS A O 1
ATOM 1561 N N . LYS A 1 198 ? -25.557 3.902 23.344 1.00 85.94 198 LYS A N 1
ATOM 1562 C CA . LYS A 1 198 ? -25.527 4.577 22.045 1.00 85.94 198 LYS A CA 1
ATOM 1563 C C . LYS A 1 198 ? -24.631 3.840 21.056 1.00 85.94 198 LYS A C 1
ATOM 1565 O O . LYS A 1 198 ? -23.506 3.466 21.372 1.00 85.94 198 LYS A O 1
ATOM 1570 N N . LEU A 1 199 ? -25.093 3.751 19.810 1.00 80.38 199 LEU A N 1
ATOM 1571 C CA . LEU A 1 199 ? -24.282 3.277 18.689 1.00 80.38 199 LEU A CA 1
ATOM 1572 C C . LEU A 1 199 ? -23.024 4.141 18.510 1.00 80.38 199 LEU A C 1
ATOM 1574 O O . LEU A 1 199 ? -23.085 5.376 18.514 1.00 80.38 199 LEU A O 1
ATOM 1578 N N . ARG A 1 200 ? -21.875 3.492 18.305 1.00 76.12 200 ARG A N 1
ATOM 1579 C CA . ARG A 1 200 ? -20.623 4.188 17.989 1.00 76.12 200 ARG A CA 1
ATOM 1580 C C . ARG A 1 200 ? -20.697 4.751 16.574 1.00 76.12 200 ARG A C 1
ATOM 1582 O O . ARG A 1 200 ? -20.853 4.007 15.613 1.00 76.12 200 ARG A O 1
ATOM 1589 N N . SER A 1 201 ? -20.522 6.062 16.460 1.00 74.25 201 SER A N 1
ATOM 1590 C CA . SER A 1 201 ? -20.294 6.734 15.183 1.00 74.25 201 SER A CA 1
ATOM 1591 C C . SER A 1 201 ? -18.792 6.915 14.979 1.00 74.25 201 SER A C 1
ATOM 1593 O O . SER A 1 201 ? -18.096 7.416 15.864 1.00 74.25 201 SER A O 1
ATOM 1595 N N . ILE A 1 202 ? -18.300 6.484 13.821 1.00 72.75 202 ILE A N 1
ATOM 1596 C CA . ILE A 1 202 ? -16.981 6.849 13.310 1.00 72.75 202 ILE A CA 1
ATOM 1597 C C . ILE A 1 202 ? -17.248 7.867 12.210 1.00 72.75 202 ILE A C 1
ATOM 1599 O O . ILE A 1 202 ? -17.970 7.563 11.262 1.00 72.75 202 ILE A O 1
ATOM 1603 N N . GLN A 1 203 ? -16.727 9.082 12.368 1.00 69.31 203 GLN A N 1
ATOM 1604 C CA . GLN A 1 203 ? -16.799 10.068 11.297 1.00 69.31 203 GLN A CA 1
ATOM 1605 C C . GLN A 1 203 ? -15.748 9.719 10.252 1.00 69.31 203 GLN A C 1
ATOM 1607 O O . GLN A 1 203 ? -14.573 9.567 10.581 1.00 69.31 203 GLN A O 1
ATOM 1612 N N . LEU A 1 204 ? -16.206 9.551 9.017 1.00 70.56 204 LEU A N 1
ATOM 1613 C CA . LEU A 1 204 ? -15.370 9.306 7.855 1.00 70.56 204 LEU A CA 1
ATOM 1614 C C . LEU A 1 204 ? -15.395 10.567 6.999 1.00 70.56 204 LEU A C 1
ATOM 1616 O O . LEU A 1 204 ? -16.470 11.082 6.688 1.00 70.56 204 LEU A O 1
ATOM 1620 N N . THR A 1 205 ? -14.216 11.057 6.634 1.00 68.69 205 THR A N 1
ATOM 1621 C CA . THR A 1 205 ? -14.083 12.053 5.573 1.00 68.69 205 THR A CA 1
ATOM 1622 C C . THR A 1 205 ? -13.948 11.286 4.271 1.00 68.69 205 THR A C 1
ATOM 1624 O O . THR A 1 205 ? -12.970 10.566 4.095 1.00 68.69 205 THR A O 1
ATOM 1627 N N . GLU A 1 206 ? -14.945 11.395 3.397 1.00 69.50 206 GLU A N 1
ATOM 1628 C CA . GLU A 1 206 ? -14.967 10.653 2.140 1.00 69.50 206 GLU A CA 1
ATOM 1629 C C . GLU A 1 206 ? -14.355 11.466 0.993 1.00 69.50 206 GLU A C 1
ATOM 1631 O O . GLU A 1 206 ? -14.787 12.586 0.707 1.00 69.50 206 GLU A O 1
ATOM 1636 N N . TYR A 1 207 ? -13.385 10.876 0.293 1.00 67.94 207 TYR A N 1
ATOM 1637 C CA . TYR A 1 207 ? -12.786 11.441 -0.915 1.00 67.94 207 TYR A CA 1
ATOM 1638 C C . TYR A 1 207 ? -13.232 10.657 -2.153 1.00 67.94 207 TYR A C 1
ATOM 1640 O O . TYR A 1 207 ? -12.951 9.465 -2.312 1.00 67.94 207 TYR A O 1
ATOM 1648 N N . PHE A 1 208 ? -13.912 11.344 -3.075 1.00 63.84 208 PHE A N 1
ATOM 1649 C CA . PHE A 1 208 ? -14.433 10.750 -4.305 1.00 63.84 208 PHE A CA 1
ATOM 1650 C C . PHE A 1 208 ? -13.786 11.353 -5.550 1.00 63.84 208 PHE A C 1
ATOM 1652 O O . PHE A 1 208 ? -13.869 12.556 -5.783 1.00 63.84 208 PHE A O 1
ATOM 1659 N N . ALA A 1 209 ? -13.256 10.494 -6.420 1.00 61.75 209 ALA A N 1
ATOM 1660 C CA . ALA A 1 209 ? -12.980 10.845 -7.808 1.00 61.75 209 ALA A CA 1
ATOM 1661 C C . ALA A 1 209 ? -14.197 10.456 -8.662 1.00 61.75 209 ALA A C 1
ATOM 1663 O O . ALA A 1 209 ? -14.433 9.273 -8.912 1.00 61.75 209 ALA A O 1
ATOM 1664 N N . LYS A 1 210 ? -14.998 11.440 -9.089 1.00 66.69 210 LYS A N 1
ATOM 1665 C CA . LYS A 1 210 ? -16.103 11.221 -10.036 1.00 66.69 210 LYS A CA 1
ATOM 1666 C C . LYS A 1 210 ? -15.670 11.630 -11.439 1.00 66.69 210 LYS A C 1
ATOM 1668 O O . LYS A 1 210 ? -15.247 12.761 -11.653 1.00 66.69 210 LYS A O 1
ATOM 1673 N N . TYR A 1 211 ? -15.825 10.721 -12.397 1.00 65.69 211 TYR A N 1
ATOM 1674 C CA . TYR A 1 211 ? -15.731 11.054 -13.814 1.00 65.69 211 TYR A CA 1
ATOM 1675 C C . TYR A 1 211 ? -17.052 11.691 -14.255 1.00 65.69 211 TYR A C 1
ATOM 1677 O O . TYR A 1 211 ? -18.086 11.025 -14.271 1.00 65.69 211 TYR A O 1
ATOM 1685 N N . ILE A 1 212 ? -17.021 12.983 -14.578 1.00 73.00 212 ILE A N 1
ATOM 1686 C CA . ILE A 1 212 ? -18.162 13.697 -15.157 1.00 73.00 212 ILE A CA 1
ATOM 1687 C C . ILE A 1 212 ? -17.833 13.922 -16.639 1.00 73.00 212 ILE A C 1
ATOM 1689 O O . ILE A 1 212 ? -16.955 14.734 -16.938 1.00 73.00 212 ILE A O 1
ATOM 1693 N N . PRO A 1 213 ? -18.468 13.190 -17.574 1.00 67.69 213 PRO A N 1
ATOM 1694 C CA . PRO A 1 213 ? -18.238 13.404 -18.995 1.00 67.69 213 PRO A CA 1
ATOM 1695 C C . PRO A 1 213 ? -18.762 14.785 -19.397 1.00 67.69 213 PRO A C 1
ATOM 1697 O O . PRO A 1 213 ? -19.901 15.137 -19.094 1.00 67.69 213 PRO A O 1
ATOM 1700 N N . PHE A 1 214 ? -17.944 15.564 -20.103 1.00 67.69 214 PHE A N 1
ATOM 1701 C CA . PHE A 1 214 ? -18.399 16.821 -20.691 1.00 67.69 214 PHE A CA 1
ATOM 1702 C C . PHE A 1 214 ? -19.334 16.538 -21.883 1.00 67.69 214 PHE A C 1
ATOM 1704 O O . PHE A 1 214 ? -18.939 15.802 -22.795 1.00 67.69 214 PHE A O 1
ATOM 1711 N N . PRO A 1 215 ? -20.557 17.104 -21.919 1.00 68.44 215 PRO A N 1
ATOM 1712 C CA . PRO A 1 215 ? -21.460 16.947 -23.054 1.00 68.44 215 PRO A CA 1
ATOM 1713 C C . PRO A 1 215 ? -20.863 17.587 -24.310 1.00 68.44 215 PRO A C 1
ATOM 1715 O O . PRO A 1 215 ? -20.511 18.767 -24.308 1.00 68.44 215 PRO A O 1
ATOM 1718 N N . LYS A 1 216 ? -20.792 16.826 -25.409 1.00 59.75 216 LYS A N 1
ATOM 1719 C CA . LYS A 1 216 ? -20.257 17.299 -26.702 1.00 59.75 216 LYS A CA 1
ATOM 1720 C C . LYS A 1 216 ? -20.990 18.531 -27.253 1.00 59.75 216 LYS A C 1
ATOM 1722 O O . LYS A 1 216 ? -20.399 19.300 -28.002 1.00 59.75 216 LYS A O 1
ATOM 1727 N N . GLU A 1 217 ? -22.247 18.737 -26.869 1.00 59.81 217 GLU A N 1
ATOM 1728 C CA . GLU A 1 217 ? -23.089 19.854 -27.322 1.00 59.81 217 GLU A CA 1
ATOM 1729 C C . GLU A 1 217 ? -22.634 21.217 -26.769 1.00 59.81 217 GLU A C 1
ATOM 1731 O O . GLU A 1 217 ? -22.884 22.246 -27.388 1.00 59.81 217 GLU A O 1
ATOM 1736 N N . ALA A 1 218 ? -21.876 21.244 -25.666 1.00 57.22 218 ALA A N 1
ATOM 1737 C CA . ALA A 1 218 ? -21.301 22.477 -25.121 1.00 57.22 218 ALA A CA 1
ATOM 1738 C C . ALA A 1 218 ? -19.982 22.902 -25.812 1.00 57.22 218 ALA A C 1
ATOM 1740 O O . ALA A 1 218 ? -19.481 24.000 -25.572 1.00 57.22 218 ALA A O 1
ATOM 1741 N N . CYS A 1 219 ? -19.403 22.064 -26.686 1.00 54.72 219 CYS A N 1
ATOM 1742 C CA . CYS A 1 219 ? -18.065 22.263 -27.267 1.00 54.72 219 CYS A CA 1
ATOM 1743 C C . CYS A 1 219 ? -17.998 23.215 -28.475 1.00 54.72 219 CYS A C 1
ATOM 1745 O O . CYS A 1 219 ? -16.930 23.361 -29.073 1.00 54.72 219 CYS A O 1
ATOM 1747 N N . GLN A 1 220 ? -19.087 23.887 -28.856 1.00 51.41 220 GLN A N 1
ATOM 1748 C CA . GLN A 1 220 ? -19.087 24.756 -30.042 1.00 51.41 220 GLN A CA 1
ATOM 1749 C C . GLN A 1 220 ? -18.202 26.011 -29.884 1.00 51.41 220 GLN A C 1
ATOM 1751 O O . GLN A 1 220 ? -17.781 26.585 -30.883 1.00 51.41 220 GLN A O 1
ATOM 1756 N N . TRP A 1 221 ? -17.830 26.373 -28.650 1.00 48.81 221 TRP A N 1
ATOM 1757 C CA . TRP A 1 221 ? -16.918 27.484 -28.341 1.00 48.81 221 TRP A CA 1
ATOM 1758 C C . TRP A 1 221 ? -15.421 27.162 -28.503 1.00 48.81 221 TRP A C 1
ATOM 1760 O O . TRP A 1 221 ? -14.613 28.084 -28.558 1.00 48.81 221 TRP A O 1
ATOM 1770 N N . TYR A 1 222 ? -15.023 25.886 -28.612 1.00 48.75 222 TYR A N 1
ATOM 1771 C CA . TYR A 1 222 ? -13.599 25.505 -28.686 1.00 48.75 222 TYR A CA 1
ATOM 1772 C C . TYR A 1 222 ? -13.037 25.467 -30.120 1.00 48.75 222 TYR A C 1
ATOM 1774 O O . TYR A 1 222 ? -11.834 25.333 -30.309 1.00 48.75 222 TYR A O 1
ATOM 1782 N N . LYS A 1 223 ? -13.888 25.611 -31.147 1.00 48.41 223 LYS A N 1
ATOM 1783 C CA . LYS A 1 223 ? -13.474 25.591 -32.564 1.00 48.41 223 LYS A CA 1
ATOM 1784 C C . LYS A 1 223 ? -12.894 26.918 -33.083 1.00 48.41 223 LYS A C 1
ATOM 1786 O O . LYS A 1 223 ? -12.630 27.016 -34.275 1.00 48.41 223 LYS A O 1
ATOM 1791 N N . THR A 1 224 ? -12.687 27.917 -32.223 1.00 47.44 224 THR A N 1
ATOM 1792 C CA . THR A 1 224 ? -12.245 29.265 -32.643 1.00 47.44 224 THR A CA 1
ATOM 1793 C C . THR A 1 224 ? -10.846 29.648 -32.132 1.00 47.44 224 THR A C 1
ATOM 1795 O O . THR A 1 224 ? -10.406 30.760 -32.392 1.00 47.44 224 THR A O 1
ATOM 1798 N N . ILE A 1 225 ? -10.128 28.780 -31.400 1.00 43.44 225 ILE A N 1
ATOM 1799 C CA . ILE A 1 225 ? -8.807 29.125 -30.812 1.00 43.44 225 ILE A CA 1
ATOM 1800 C C . ILE A 1 225 ? -7.713 28.076 -31.119 1.00 43.44 225 ILE A C 1
ATOM 1802 O O . ILE A 1 225 ? -6.736 27.964 -30.392 1.00 43.44 225 ILE A O 1
ATOM 1806 N N . PHE A 1 226 ? -7.825 27.330 -32.220 1.00 38.31 226 PHE A N 1
ATOM 1807 C CA . PHE A 1 226 ? -6.689 26.610 -32.814 1.00 38.31 226 PHE A CA 1
ATOM 1808 C C . PHE A 1 226 ? -6.773 26.648 -34.335 1.00 38.31 226 PHE A C 1
ATOM 1810 O O . PHE A 1 226 ? -7.898 26.454 -34.852 1.00 38.31 226 PHE A O 1
#

Foldseek 3Di:
DKDFFAQQWWWQLLPKKKKFKKWKAFLVRHFDADPPPDDDDDDPPWLKFFDALLLQLFFQFKWKAKPNHTDFDGGSCRSVLVVVCCVPVDDPVCQVPVSVLSLHDDVVVVSRVVRRVCRHRRDIDMHMDRGDTLRNPARDIHHGRIMMDIDTHGDDQVSGMDTDDRMDMDIPDMDMDIDIHRDDVVVNVVVVVVCVVDPDDDDTDDDDDDDDDDDPVVCPVVPPPD

Secondary structure (DSSP, 8-state):
-EE---SSEEEEEEEEEEEEEEEEEETTSPBPPP-----S--------EEPSSHHHHTEEEEEEEETTEE-S---TTHHHHHHHHHHHH--HHHHHTGGGGGT---GGGTHHHHHHHHTGGG--EEEEEE---GGGG--SPBPTT--EEEEEEEPPHHHHEES-S-EEEEEEEEEEEEEEEEPPHHHHHHHHHHHHHSPPP-----------PPPGGGGGGGGG--

Radius of gyration: 21.88 Å; chains: 1; bounding box: 54×43×66 Å